Protein AF-A0A2V9AJ48-F1 (afdb_monomer_lite)

Radius of gyration: 32.23 Å; chains: 1; bounding box: 67×78×86 Å

Structure (mmCIF, N/CA/C/O backbone):
data_AF-A0A2V9AJ48-F1
#
_entry.id   AF-A0A2V9AJ48-F1
#
loop_
_atom_site.group_PDB
_atom_site.id
_atom_site.type_symbol
_atom_site.label_atom_id
_atom_site.label_alt_id
_atom_site.label_comp_id
_atom_site.label_asym_id
_atom_site.label_entity_id
_atom_site.label_seq_id
_atom_site.pdbx_PDB_ins_code
_atom_site.Cartn_x
_atom_site.Cartn_y
_atom_site.Cartn_z
_atom_site.occupancy
_atom_site.B_iso_or_equiv
_atom_site.au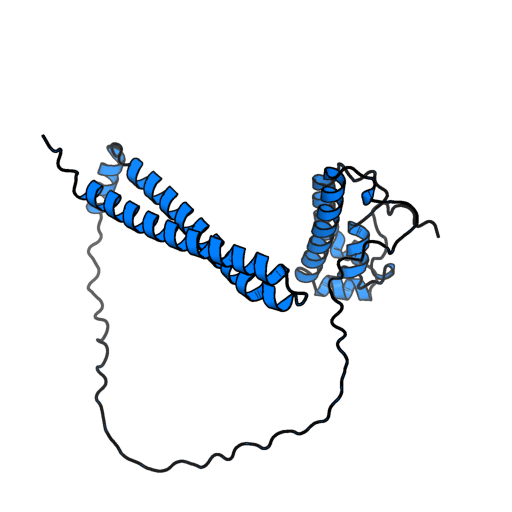th_seq_id
_atom_site.auth_comp_id
_atom_site.auth_asym_id
_atom_site.auth_atom_id
_atom_site.pdbx_PDB_model_num
ATOM 1 N N . MET A 1 1 ? -13.940 12.671 57.964 1.00 36.81 1 MET A N 1
ATOM 2 C CA . MET A 1 1 ? -14.760 11.445 57.889 1.00 36.81 1 MET A CA 1
ATOM 3 C C . MET A 1 1 ? -14.397 10.767 56.584 1.00 36.81 1 MET A C 1
ATOM 5 O O . MET A 1 1 ? -14.528 11.410 55.552 1.00 36.81 1 MET A O 1
ATOM 9 N N . ALA A 1 2 ? -13.798 9.576 56.636 1.00 46.34 2 ALA A N 1
ATOM 10 C CA . ALA A 1 2 ? -13.411 8.847 55.433 1.00 46.34 2 ALA A CA 1
ATOM 11 C C . ALA A 1 2 ? -14.693 8.434 54.706 1.00 46.34 2 ALA A C 1
ATOM 13 O O . ALA A 1 2 ? -15.508 7.701 55.258 1.00 46.34 2 ALA A O 1
ATOM 14 N N . GLN A 1 3 ? -14.909 8.994 53.523 1.00 57.41 3 GLN A N 1
ATOM 15 C CA . GLN A 1 3 ? -16.032 8.640 52.674 1.00 57.41 3 GLN A CA 1
ATOM 16 C C . GLN A 1 3 ? -15.727 7.245 52.129 1.00 57.41 3 GLN A C 1
ATOM 18 O O . GLN A 1 3 ? -14.803 7.093 51.331 1.00 57.41 3 GLN A O 1
ATOM 23 N N . GLU A 1 4 ? -16.397 6.219 52.658 1.00 61.78 4 GLU A N 1
ATOM 24 C CA . GLU A 1 4 ? -16.231 4.856 52.160 1.00 61.78 4 GLU A CA 1
ATOM 25 C C . GLU A 1 4 ? -16.626 4.842 50.682 1.00 61.78 4 GLU A C 1
ATOM 27 O O . GLU A 1 4 ? -17.777 5.104 50.330 1.00 61.78 4 GLU A O 1
ATOM 32 N N . LEU A 1 5 ? -15.630 4.635 49.819 1.00 64.56 5 LEU A N 1
ATOM 33 C CA . LEU A 1 5 ? -15.816 4.535 48.376 1.00 64.56 5 LEU A CA 1
ATOM 34 C C . LEU A 1 5 ? -16.790 3.392 48.097 1.00 64.56 5 LEU A C 1
ATOM 36 O O . LEU A 1 5 ? -16.670 2.310 48.677 1.00 64.56 5 LEU A O 1
ATOM 40 N N . ASN A 1 6 ? -17.741 3.631 47.199 1.00 84.31 6 ASN A N 1
ATOM 41 C CA . ASN A 1 6 ? -18.713 2.627 46.782 1.00 84.31 6 ASN A CA 1
ATOM 42 C C . ASN A 1 6 ? -17.954 1.359 46.318 1.00 84.31 6 ASN A C 1
ATOM 44 O O . ASN A 1 6 ? -16.941 1.496 45.624 1.00 84.31 6 ASN A O 1
ATOM 48 N N . PRO A 1 7 ? -18.389 0.125 46.649 1.00 85.19 7 PRO A N 1
ATOM 49 C CA . PRO A 1 7 ? -17.715 -1.104 46.206 1.00 85.19 7 PRO A CA 1
ATOM 50 C C . PRO A 1 7 ? -17.423 -1.136 44.696 1.00 85.19 7 PRO A C 1
ATOM 52 O O . PRO A 1 7 ? -16.403 -1.678 44.270 1.00 85.19 7 PRO A O 1
ATOM 55 N N . VAL A 1 8 ? -18.276 -0.500 43.884 1.00 83.88 8 VAL A N 1
ATOM 56 C CA . VAL A 1 8 ? -18.067 -0.332 42.437 1.00 83.88 8 VAL A CA 1
ATOM 57 C C . VAL A 1 8 ? -16.873 0.580 42.131 1.00 83.88 8 VAL A C 1
ATOM 59 O O . VAL A 1 8 ? -16.026 0.231 41.313 1.00 83.88 8 VAL A O 1
ATOM 62 N N . GLU A 1 9 ? -16.757 1.721 42.809 1.00 85.25 9 GLU A N 1
ATOM 63 C CA . GLU A 1 9 ? -15.633 2.656 42.654 1.00 85.25 9 GLU A CA 1
ATOM 64 C C . GLU A 1 9 ? -14.316 2.017 43.100 1.00 85.25 9 GLU A C 1
ATOM 66 O O . GLU A 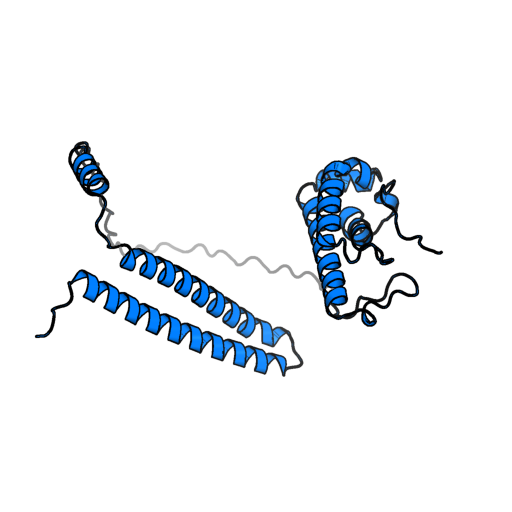1 9 ? -13.286 2.181 42.443 1.00 85.25 9 GLU A O 1
ATOM 71 N N . GLN A 1 10 ? -14.346 1.226 44.175 1.00 89.25 10 GLN A N 1
ATOM 72 C CA . GLN A 1 10 ? -13.173 0.501 44.653 1.00 89.25 10 GLN A CA 1
ATOM 73 C C . GLN A 1 10 ? -12.716 -0.575 43.652 1.00 89.25 10 GLN A C 1
ATOM 75 O O . GLN A 1 10 ? -11.512 -0.737 43.426 1.00 89.25 10 GLN A O 1
ATOM 80 N N . ALA A 1 11 ? -13.658 -1.265 43.000 1.00 87.75 11 ALA A N 1
ATOM 81 C CA . ALA A 1 11 ? -13.362 -2.213 41.927 1.00 87.75 11 ALA A CA 1
ATOM 82 C C . ALA A 1 11 ? -12.779 -1.517 40.684 1.00 87.75 11 ALA A C 1
ATOM 84 O O . ALA A 1 11 ? -11.782 -1.989 40.135 1.00 87.75 11 ALA A O 1
ATOM 85 N N . ILE A 1 12 ? -13.338 -0.369 40.282 1.00 89.50 12 ILE A N 1
ATOM 86 C CA . ILE A 1 12 ? -12.826 0.450 39.170 1.00 89.50 12 ILE A CA 1
ATOM 87 C C . ILE A 1 12 ? -11.402 0.935 39.468 1.00 89.50 12 ILE A C 1
ATOM 89 O O . ILE A 1 12 ? -10.514 0.785 38.631 1.00 89.50 12 ILE A O 1
ATOM 93 N N . ALA A 1 13 ? -11.151 1.458 40.670 1.00 89.75 13 ALA A N 1
ATOM 94 C CA . ALA A 1 13 ? -9.831 1.936 41.076 1.00 89.75 13 ALA A CA 1
ATOM 95 C C . ALA A 1 13 ? -8.780 0.815 41.088 1.00 89.75 13 ALA A C 1
ATOM 97 O O . ALA A 1 13 ? -7.635 1.031 40.680 1.00 89.75 13 ALA A O 1
ATOM 98 N N . ARG A 1 14 ? -9.161 -0.394 41.523 1.00 91.69 14 ARG A N 1
ATOM 99 C CA . ARG A 1 14 ? -8.286 -1.571 41.467 1.00 91.69 14 ARG A CA 1
ATOM 100 C C . ARG A 1 14 ? -7.992 -1.978 40.023 1.00 91.69 14 ARG A C 1
ATOM 102 O O . ARG A 1 14 ? -6.827 -2.120 39.669 1.00 91.69 14 ARG A O 1
ATOM 109 N N . ALA A 1 15 ? -9.025 -2.080 39.187 1.00 90.69 15 ALA A N 1
ATOM 110 C CA . ALA A 1 15 ? -8.873 -2.416 37.775 1.00 90.69 15 ALA A CA 1
ATOM 111 C C . ALA A 1 15 ? -7.983 -1.402 37.035 1.00 90.69 15 ALA A C 1
ATOM 113 O O . ALA A 1 15 ? -7.124 -1.797 36.249 1.00 90.69 15 ALA A O 1
ATOM 114 N N . LEU A 1 16 ? -8.137 -0.102 37.305 1.00 92.75 16 LEU A N 1
ATOM 115 C CA . LEU A 1 16 ? -7.283 0.943 36.734 1.00 92.75 16 LEU A CA 1
ATOM 116 C C . LEU A 1 16 ? -5.821 0.767 37.148 1.00 92.75 16 LEU A C 1
ATOM 118 O O . LEU A 1 16 ? -4.941 0.820 36.295 1.00 92.75 16 LEU A O 1
ATOM 122 N N . ARG A 1 17 ? -5.555 0.518 38.434 1.00 94.12 17 ARG A N 1
ATOM 123 C CA . ARG A 1 17 ? -4.191 0.322 38.943 1.00 94.12 17 ARG A CA 1
ATOM 124 C C . ARG A 1 17 ? -3.499 -0.870 38.287 1.00 94.12 17 ARG A C 1
ATOM 126 O O . ARG A 1 17 ? -2.373 -0.723 37.822 1.00 94.12 17 ARG A O 1
ATOM 133 N N . ASP A 1 18 ? -4.190 -2.003 38.203 1.00 93.44 18 ASP A N 1
ATOM 134 C CA . ASP A 1 18 ? -3.644 -3.227 37.613 1.00 93.44 18 ASP A CA 1
ATOM 135 C C . ASP A 1 18 ? -3.342 -3.028 36.111 1.00 93.44 18 ASP A C 1
ATOM 137 O O . ASP A 1 18 ? -2.298 -3.455 35.612 1.00 93.44 18 ASP A O 1
ATOM 141 N N . ASN A 1 19 ? -4.212 -2.310 35.385 1.00 93.31 19 ASN A N 1
ATOM 142 C CA . ASN A 1 19 ? -3.976 -1.970 33.977 1.00 93.31 19 ASN A CA 1
ATOM 143 C C . ASN A 1 19 ? -2.820 -0.979 33.794 1.00 93.31 19 ASN A C 1
ATOM 145 O O . ASN A 1 19 ? -2.015 -1.161 32.886 1.00 93.31 19 ASN A O 1
ATOM 149 N N . LEU A 1 20 ? -2.699 0.038 34.650 1.00 93.69 20 LEU A N 1
ATOM 150 C CA . LEU A 1 20 ? -1.587 0.992 34.595 1.00 93.69 20 LEU A CA 1
ATOM 151 C C . LEU A 1 20 ? -0.241 0.318 34.884 1.00 93.69 20 LEU A C 1
ATOM 153 O O . LEU A 1 20 ? 0.746 0.611 34.211 1.00 93.69 20 LEU A O 1
ATOM 157 N N . GLU A 1 21 ? -0.194 -0.613 35.839 1.00 94.88 21 GLU A N 1
ATOM 158 C CA . GLU A 1 21 ? 1.014 -1.396 36.106 1.00 94.88 21 GLU A CA 1
ATOM 159 C C . GLU A 1 21 ? 1.391 -2.267 34.899 1.00 94.88 21 GLU A C 1
ATOM 161 O O . GLU A 1 21 ? 2.561 -2.326 34.513 1.00 94.88 21 GLU A O 1
ATOM 166 N N . ARG A 1 22 ? 0.398 -2.888 34.251 1.00 93.25 22 ARG A N 1
ATOM 167 C CA . ARG A 1 22 ? 0.608 -3.660 33.022 1.00 93.25 22 ARG A CA 1
ATOM 168 C C . ARG A 1 22 ? 1.119 -2.788 31.873 1.00 93.25 22 ARG A C 1
ATOM 170 O O . ARG A 1 22 ? 2.089 -3.176 31.231 1.00 93.25 22 ARG A O 1
ATOM 177 N N . ILE A 1 23 ? 0.517 -1.616 31.656 1.00 95.19 23 ILE A N 1
ATOM 178 C CA . ILE A 1 23 ? 0.941 -0.649 30.630 1.00 95.19 23 ILE A CA 1
ATOM 179 C C . ILE A 1 23 ? 2.388 -0.218 30.869 1.00 95.19 23 ILE A C 1
ATOM 181 O O . ILE A 1 23 ? 3.182 -0.185 29.928 1.00 95.19 23 ILE A O 1
ATOM 185 N N . LYS A 1 24 ? 2.757 0.057 32.127 1.00 96.19 24 LYS A N 1
ATOM 186 C CA . LYS A 1 24 ? 4.131 0.413 32.490 1.00 96.19 24 LYS A CA 1
ATOM 187 C C . LYS A 1 24 ? 5.116 -0.688 32.091 1.00 96.19 24 LYS A C 1
ATOM 189 O O . LYS A 1 24 ? 6.078 -0.396 31.392 1.00 96.19 24 LYS A O 1
ATOM 194 N N . ARG A 1 25 ? 4.844 -1.948 32.449 1.00 95.62 25 ARG A N 1
ATOM 195 C CA . ARG A 1 25 ? 5.713 -3.082 32.075 1.00 95.62 25 ARG A CA 1
ATOM 196 C C . ARG A 1 25 ? 5.851 -3.223 30.558 1.00 95.62 25 ARG A C 1
ATOM 198 O O . ARG A 1 25 ? 6.966 -3.338 30.067 1.00 95.62 25 ARG A O 1
ATOM 205 N N . THR A 1 26 ? 4.749 -3.136 29.808 1.00 94.69 26 THR A N 1
ATOM 206 C CA . THR A 1 26 ? 4.799 -3.207 28.335 1.00 94.69 26 THR A CA 1
ATOM 207 C C . THR A 1 26 ? 5.531 -2.021 27.704 1.00 94.69 26 THR A C 1
ATOM 209 O O . THR A 1 26 ? 6.175 -2.173 26.670 1.00 94.69 26 THR A O 1
ATOM 212 N N . SER A 1 27 ? 5.462 -0.840 28.327 1.00 96.75 27 SER A N 1
ATOM 213 C CA . SER A 1 27 ? 6.242 0.328 27.914 1.00 96.75 27 SER A CA 1
ATOM 214 C C . SER A 1 27 ? 7.728 0.088 28.151 1.00 96.75 27 SER A C 1
ATOM 216 O O . SER A 1 27 ? 8.527 0.332 27.252 1.00 96.75 27 SER A O 1
ATOM 218 N N . ASP A 1 28 ? 8.110 -0.420 29.323 1.00 97.19 28 ASP A N 1
ATOM 219 C CA . ASP A 1 28 ? 9.504 -0.742 29.628 1.00 97.19 28 ASP A CA 1
ATOM 220 C C . ASP A 1 28 ? 10.041 -1.796 28.640 1.00 97.19 28 ASP A C 1
ATOM 222 O O . ASP A 1 28 ? 11.120 -1.612 28.079 1.00 97.19 28 ASP A O 1
ATOM 226 N N . GLU A 1 29 ? 9.270 -2.845 28.336 1.00 95.56 29 GLU A N 1
ATOM 227 C CA . GLU A 1 29 ? 9.606 -3.846 27.309 1.00 95.56 29 GLU A CA 1
ATOM 228 C C . GLU A 1 29 ? 9.802 -3.226 25.918 1.00 95.56 29 GLU A C 1
ATOM 230 O O . GLU A 1 29 ? 10.767 -3.559 25.229 1.00 95.56 29 GLU A O 1
ATOM 235 N N . LEU A 1 30 ? 8.928 -2.297 25.516 1.00 96.12 30 LEU A N 1
ATOM 236 C CA . LEU A 1 30 ? 9.062 -1.573 24.253 1.00 96.12 30 LEU A CA 1
ATOM 237 C C . LEU A 1 30 ? 10.357 -0.751 24.212 1.00 96.12 30 LEU A C 1
ATOM 239 O O . LEU A 1 30 ? 11.073 -0.807 23.216 1.00 96.12 30 LEU A O 1
ATOM 243 N N . HIS A 1 31 ? 10.688 -0.028 25.286 1.00 96.88 31 HIS A N 1
ATOM 244 C CA . HIS A 1 31 ? 11.931 0.747 25.361 1.00 96.88 31 HIS A CA 1
ATOM 245 C C . HIS A 1 31 ? 13.164 -0.157 25.233 1.00 96.88 31 HIS A C 1
ATOM 247 O O . HIS A 1 31 ? 14.085 0.169 24.486 1.00 96.88 31 HIS A O 1
ATOM 253 N N . HIS A 1 32 ? 13.170 -1.313 25.906 1.00 96.75 32 HIS A N 1
ATOM 254 C CA . HIS A 1 32 ? 14.256 -2.288 25.775 1.00 96.75 32 HIS A CA 1
ATOM 255 C C . HIS A 1 32 ? 14.351 -2.834 24.346 1.00 96.75 32 HIS A C 1
ATOM 257 O O . HIS A 1 32 ? 15.435 -2.844 23.775 1.00 96.75 32 HIS A O 1
ATOM 263 N N . ALA A 1 33 ? 13.226 -3.205 23.728 1.00 94.88 33 ALA A N 1
ATOM 264 C CA . ALA A 1 33 ? 13.216 -3.705 22.356 1.00 94.88 33 ALA A CA 1
ATOM 265 C C . ALA A 1 33 ? 13.711 -2.654 21.347 1.00 94.88 33 ALA A C 1
ATOM 267 O O . ALA A 1 33 ? 14.461 -2.988 20.436 1.00 94.88 33 ALA A O 1
ATOM 268 N N . VAL A 1 34 ? 13.353 -1.380 21.521 1.00 95.81 34 VAL A N 1
ATOM 269 C CA . VAL A 1 34 ? 13.862 -0.283 20.682 1.00 95.81 34 VAL A CA 1
ATOM 270 C C . VAL A 1 34 ? 15.370 -0.100 20.867 1.00 95.81 34 VAL A C 1
ATOM 272 O O . VAL A 1 34 ? 16.086 0.039 19.877 1.00 95.81 34 VAL A O 1
ATOM 275 N N . ASN A 1 35 ? 15.878 -0.164 22.099 1.00 95.94 35 ASN A N 1
ATOM 276 C CA . ASN A 1 35 ? 17.321 -0.109 22.357 1.00 95.94 35 ASN A CA 1
ATOM 277 C C . ASN A 1 35 ? 18.068 -1.299 21.728 1.00 95.94 35 ASN A C 1
ATOM 279 O O . ASN A 1 35 ? 19.162 -1.119 21.186 1.00 95.94 35 ASN A O 1
ATOM 283 N N . ASP A 1 36 ? 17.466 -2.491 21.741 1.00 94.94 36 ASP A N 1
ATOM 284 C CA . ASP A 1 36 ? 17.998 -3.672 21.055 1.00 94.94 36 ASP A CA 1
ATOM 285 C C . ASP A 1 36 ? 18.029 -3.461 19.532 1.00 94.94 36 ASP A C 1
ATOM 287 O O . ASP A 1 36 ? 19.010 -3.829 18.890 1.00 94.94 36 ASP A O 1
ATOM 291 N N . VAL A 1 37 ? 16.998 -2.834 18.943 1.00 93.75 37 VAL A N 1
ATOM 292 C CA . VAL A 1 37 ? 16.980 -2.476 17.511 1.00 93.75 37 VAL A CA 1
ATOM 293 C C . VAL A 1 37 ? 18.108 -1.504 17.187 1.00 93.75 37 VAL A C 1
ATOM 295 O O . VAL A 1 37 ? 18.869 -1.754 16.259 1.00 93.75 37 VAL A O 1
ATOM 298 N N . VAL A 1 38 ? 18.251 -0.421 17.956 1.00 93.81 38 VAL A N 1
ATOM 299 C CA . VAL A 1 38 ? 19.319 0.573 17.749 1.00 93.81 38 VAL A CA 1
ATOM 300 C C . VAL A 1 38 ? 20.695 -0.089 17.837 1.00 93.81 38 VAL A C 1
ATOM 302 O O . VAL A 1 38 ? 21.561 0.170 17.003 1.00 93.81 38 VAL A O 1
ATOM 305 N N . SER A 1 39 ? 20.875 -0.999 18.795 1.00 93.25 39 SER A N 1
ATOM 306 C CA . SER A 1 39 ? 22.111 -1.768 18.949 1.00 93.25 39 SER A CA 1
ATOM 307 C C . SER A 1 39 ? 22.343 -2.734 17.782 1.00 93.25 39 SER A C 1
ATOM 309 O O . SER A 1 39 ? 23.467 -2.869 17.304 1.00 93.25 39 SER A O 1
ATOM 311 N N . ALA A 1 40 ? 21.290 -3.379 17.275 1.00 90.56 40 ALA A N 1
ATOM 312 C CA . ALA A 1 40 ? 21.368 -4.269 16.119 1.00 90.56 40 ALA A CA 1
ATOM 313 C C . ALA A 1 40 ? 21.672 -3.514 14.815 1.00 90.56 40 ALA A C 1
ATOM 315 O O . ALA A 1 40 ? 22.403 -4.035 13.975 1.00 90.56 40 ALA A O 1
ATOM 316 N N . CYS A 1 41 ? 21.189 -2.277 14.670 1.00 86.94 41 CYS A N 1
ATOM 317 C CA . CYS A 1 41 ? 21.507 -1.396 13.544 1.00 86.94 41 CYS A CA 1
ATOM 318 C C . CYS A 1 41 ? 22.983 -0.966 13.504 1.00 86.94 41 CYS A C 1
ATOM 320 O O . CYS A 1 41 ? 23.455 -0.536 12.456 1.00 86.94 41 CYS A O 1
ATOM 322 N N . ALA A 1 42 ? 23.732 -1.101 14.605 1.00 87.25 42 ALA A N 1
ATOM 323 C CA . ALA A 1 42 ? 25.184 -0.907 14.602 1.00 87.25 42 ALA A CA 1
ATOM 324 C C . ALA A 1 42 ? 25.949 -2.094 13.974 1.00 87.25 42 ALA A C 1
ATOM 326 O O . ALA A 1 42 ? 27.162 -2.023 13.783 1.00 87.25 42 ALA A O 1
ATOM 327 N N . SER A 1 43 ? 25.264 -3.202 13.664 1.00 86.69 43 SER A N 1
ATOM 328 C CA . SER A 1 43 ? 25.838 -4.362 12.984 1.00 86.69 43 SER A CA 1
ATOM 329 C C . SER A 1 43 ? 25.678 -4.247 11.467 1.00 86.69 43 SER A C 1
ATOM 331 O O . SER A 1 43 ? 24.593 -3.954 10.977 1.00 86.69 43 SER A O 1
ATOM 333 N N . ASN A 1 44 ? 26.712 -4.615 10.702 1.00 79.81 44 ASN A N 1
ATOM 334 C CA . ASN A 1 44 ? 26.652 -4.691 9.230 1.00 79.81 44 ASN A CA 1
ATOM 335 C C . ASN A 1 44 ? 25.749 -5.827 8.696 1.00 79.81 44 ASN A C 1
ATOM 337 O O . ASN A 1 44 ? 25.700 -6.058 7.491 1.00 79.81 44 ASN A O 1
ATOM 341 N N . LYS A 1 45 ? 25.075 -6.586 9.572 1.00 84.00 45 LYS A N 1
ATOM 342 C CA . LYS A 1 45 ? 24.193 -7.700 9.201 1.00 84.00 45 LYS A CA 1
ATOM 343 C C . LYS A 1 45 ? 22.733 -7.327 9.483 1.00 84.00 45 LYS A C 1
ATOM 345 O O . LYS A 1 45 ? 22.314 -7.404 10.641 1.00 84.00 45 LYS A O 1
ATOM 350 N N . PRO A 1 46 ? 21.928 -6.996 8.457 1.00 76.44 46 PRO A N 1
ATOM 351 C CA . PRO A 1 46 ? 20.548 -6.536 8.647 1.00 76.44 46 PRO A CA 1
ATOM 352 C C . PRO A 1 46 ? 19.630 -7.618 9.234 1.00 76.44 46 PRO A C 1
ATOM 354 O O . PRO A 1 46 ? 18.650 -7.312 9.912 1.00 76.44 46 PRO A O 1
ATOM 357 N N . THR A 1 47 ? 19.974 -8.897 9.061 1.00 85.19 47 THR A N 1
ATOM 358 C CA . THR A 1 47 ? 19.228 -10.036 9.620 1.00 85.19 47 THR A CA 1
ATOM 359 C C . THR A 1 47 ? 19.157 -10.018 11.149 1.00 85.19 47 THR A C 1
ATOM 361 O O . THR A 1 47 ? 18.207 -10.544 11.724 1.00 85.19 47 THR A O 1
ATOM 364 N N . ASN A 1 48 ? 20.123 -9.382 11.819 1.00 85.56 48 ASN A N 1
ATOM 365 C CA . ASN A 1 48 ? 20.168 -9.298 13.280 1.00 85.56 48 ASN A CA 1
ATOM 366 C C . ASN A 1 48 ? 19.163 -8.286 13.854 1.00 85.56 48 ASN A C 1
ATOM 368 O O . ASN A 1 48 ? 18.813 -8.380 15.029 1.00 85.56 48 ASN A O 1
ATOM 372 N N . ALA A 1 49 ? 18.677 -7.343 13.040 1.00 89.69 49 ALA A N 1
ATOM 373 C CA . ALA A 1 49 ? 17.712 -6.330 13.462 1.00 89.69 49 ALA A CA 1
ATOM 374 C C . ALA A 1 49 ? 16.254 -6.816 13.391 1.00 89.69 49 ALA A C 1
ATOM 376 O O . ALA A 1 49 ? 15.386 -6.237 14.041 1.00 89.69 49 ALA A O 1
ATOM 377 N N . LEU A 1 50 ? 15.971 -7.902 12.658 1.00 91.69 50 LEU A N 1
ATOM 378 C CA . LEU A 1 50 ? 14.604 -8.408 12.485 1.00 91.69 50 LEU A CA 1
ATOM 379 C C . LEU A 1 50 ? 13.954 -8.874 13.804 1.00 91.69 50 LEU A C 1
ATOM 381 O O . LEU A 1 50 ? 12.837 -8.435 14.086 1.00 91.69 50 LEU A O 1
ATOM 385 N N . PRO A 1 51 ? 14.602 -9.699 14.656 1.00 93.19 51 PRO A N 1
ATOM 386 C CA . PRO A 1 51 ? 13.994 -10.122 15.918 1.00 93.19 51 PRO A CA 1
ATOM 387 C C . PRO A 1 51 ? 13.650 -8.977 16.890 1.00 93.19 51 PRO A C 1
ATOM 389 O O . PRO A 1 51 ? 12.520 -8.966 17.391 1.00 93.19 51 PRO A O 1
ATOM 392 N N . PRO A 1 52 ? 14.547 -8.005 17.179 1.00 93.38 52 PRO A N 1
ATOM 393 C CA . PRO A 1 52 ? 14.199 -6.900 18.069 1.00 93.38 52 PRO A CA 1
ATOM 394 C C . PRO A 1 52 ? 13.160 -5.958 17.445 1.00 93.38 52 PRO A C 1
ATOM 396 O O . PRO A 1 52 ? 12.329 -5.420 18.176 1.00 93.38 52 PRO A O 1
ATOM 399 N N . LEU A 1 53 ? 13.117 -5.828 16.113 1.00 94.25 53 LEU A N 1
ATOM 400 C CA . LEU A 1 53 ? 12.101 -5.033 15.416 1.00 94.25 53 LEU A CA 1
ATOM 401 C C . LEU A 1 53 ? 10.708 -5.651 15.562 1.00 94.25 53 LEU A C 1
ATOM 403 O O . LEU A 1 53 ? 9.765 -4.953 15.934 1.00 94.25 53 LEU A O 1
ATOM 407 N N . LEU A 1 54 ? 10.578 -6.964 15.349 1.00 95.88 54 LEU A N 1
ATOM 408 C CA . LEU A 1 54 ? 9.314 -7.671 15.566 1.00 95.88 54 LEU A CA 1
ATOM 409 C C . LEU A 1 54 ? 8.870 -7.581 17.030 1.00 95.88 54 LEU A C 1
ATOM 411 O O . LEU A 1 54 ? 7.699 -7.317 17.301 1.00 95.88 54 LEU A O 1
ATOM 415 N N . ARG A 1 55 ? 9.804 -7.726 17.980 1.00 94.81 55 ARG A N 1
ATOM 416 C CA . ARG A 1 55 ? 9.510 -7.550 19.409 1.00 94.81 55 ARG A CA 1
ATOM 417 C C . ARG A 1 55 ? 8.978 -6.144 19.687 1.00 94.81 55 ARG A C 1
ATOM 419 O O . ARG A 1 55 ? 7.890 -6.023 20.245 1.00 94.81 55 ARG A O 1
ATOM 426 N N . ALA A 1 56 ? 9.675 -5.103 19.231 1.00 95.62 56 ALA A N 1
ATOM 427 C CA . ALA A 1 56 ? 9.248 -3.716 19.398 1.00 95.62 56 ALA A CA 1
ATOM 428 C C . ALA A 1 56 ? 7.858 -3.471 18.790 1.00 95.62 56 ALA A C 1
ATOM 430 O O . ALA A 1 56 ? 6.993 -2.886 19.439 1.00 95.62 56 ALA A O 1
ATOM 431 N N . GLN A 1 57 ? 7.595 -3.989 17.587 1.00 96.44 57 GLN A N 1
ATOM 432 C CA . GLN A 1 57 ? 6.289 -3.873 16.940 1.00 96.44 57 GLN A CA 1
ATOM 433 C C . GLN A 1 57 ? 5.176 -4.542 17.757 1.00 96.44 57 GLN A C 1
ATOM 435 O O . GLN A 1 57 ? 4.113 -3.952 17.949 1.00 96.44 57 GLN A O 1
ATOM 440 N N . THR A 1 58 ? 5.406 -5.757 18.261 1.00 95.81 58 THR A N 1
ATOM 441 C CA . THR A 1 58 ? 4.407 -6.466 19.074 1.00 95.81 58 THR A CA 1
ATOM 442 C C . THR A 1 58 ? 4.132 -5.762 20.404 1.00 95.81 58 THR A C 1
ATOM 444 O O . THR A 1 58 ? 2.966 -5.605 20.768 1.00 95.81 58 THR A O 1
ATOM 447 N N . SER A 1 59 ? 5.167 -5.262 21.091 1.00 95.12 59 SER A N 1
ATOM 448 C CA . SER A 1 59 ? 5.021 -4.490 22.331 1.00 95.12 59 SER A CA 1
ATOM 449 C C . SER A 1 59 ? 4.288 -3.167 22.090 1.00 95.12 59 SER A C 1
ATOM 451 O O . SER A 1 59 ? 3.406 -2.809 22.869 1.00 95.12 59 SER A O 1
ATOM 453 N N . ALA A 1 60 ? 4.580 -2.474 20.985 1.00 95.88 60 ALA A N 1
ATOM 454 C CA . ALA A 1 60 ? 3.882 -1.250 20.600 1.00 95.88 60 ALA A CA 1
ATOM 455 C C . ALA A 1 60 ? 2.395 -1.509 20.310 1.00 95.88 60 ALA A C 1
ATOM 457 O O . ALA A 1 60 ? 1.535 -0.828 20.866 1.00 95.88 60 ALA A O 1
ATOM 458 N N . ALA A 1 61 ? 2.079 -2.531 19.507 1.00 96.00 61 ALA A N 1
ATOM 459 C CA . ALA A 1 61 ? 0.698 -2.893 19.188 1.00 96.00 61 ALA A CA 1
ATOM 460 C C . ALA A 1 61 ? -0.100 -3.302 20.438 1.00 96.00 61 ALA A C 1
ATOM 462 O O . ALA A 1 61 ? -1.251 -2.891 20.607 1.00 96.00 61 ALA A O 1
ATOM 463 N N . ALA A 1 62 ? 0.516 -4.070 21.344 1.00 95.06 62 ALA A N 1
ATOM 464 C CA . ALA A 1 62 ? -0.095 -4.441 22.616 1.00 95.06 62 ALA A CA 1
ATOM 465 C C . ALA A 1 62 ? -0.379 -3.208 23.488 1.00 95.06 62 ALA A C 1
ATOM 467 O O . ALA A 1 62 ? -1.474 -3.086 24.041 1.00 95.06 62 ALA A O 1
ATOM 468 N N . LEU A 1 63 ? 0.567 -2.269 23.566 1.00 96.00 63 LEU A N 1
ATOM 469 C CA . LEU A 1 63 ? 0.407 -1.032 24.324 1.00 96.00 63 LEU A CA 1
ATOM 470 C C . LEU A 1 63 ? -0.743 -0.184 23.760 1.00 96.00 63 LEU A C 1
ATOM 472 O O . LEU A 1 63 ? -1.629 0.207 24.521 1.00 96.00 63 LEU A O 1
ATOM 476 N N . THR A 1 64 ? -0.812 0.011 22.440 1.00 96.75 64 THR A N 1
ATOM 477 C CA . THR A 1 64 ? -1.927 0.721 21.787 1.00 96.75 64 THR A CA 1
ATOM 478 C C . THR A 1 64 ? -3.275 0.077 22.106 1.00 96.75 64 THR A C 1
ATOM 480 O O . THR A 1 64 ? -4.185 0.764 22.569 1.00 96.75 64 THR A O 1
ATOM 483 N N . ALA A 1 65 ? -3.394 -1.245 21.952 1.00 95.06 65 ALA A N 1
ATOM 484 C CA . ALA A 1 65 ? -4.635 -1.957 22.249 1.00 95.06 65 ALA A CA 1
ATOM 485 C C . ALA A 1 65 ? -5.054 -1.800 23.723 1.00 95.06 65 ALA A C 1
ATOM 487 O O . ALA A 1 65 ? -6.229 -1.578 24.018 1.00 95.06 65 ALA A O 1
ATOM 488 N N . THR A 1 66 ? -4.102 -1.866 24.664 1.00 94.50 66 THR A N 1
ATOM 489 C CA . THR A 1 66 ? -4.409 -1.667 26.091 1.00 94.50 66 THR A CA 1
ATOM 490 C C . THR A 1 66 ? -4.862 -0.245 26.405 1.00 94.50 66 THR A C 1
ATOM 492 O O . THR A 1 66 ? -5.809 -0.077 27.173 1.00 94.50 66 THR A O 1
ATOM 495 N N . LEU A 1 67 ? -4.256 0.774 25.786 1.00 95.06 67 LEU A N 1
ATOM 496 C CA . LEU A 1 67 ? -4.669 2.167 25.962 1.00 95.06 67 LEU A CA 1
ATOM 497 C C . LEU A 1 67 ? -6.068 2.427 25.398 1.00 95.06 67 LEU A C 1
ATOM 499 O O . LEU A 1 67 ? -6.862 3.110 26.044 1.00 95.06 67 LEU A O 1
ATOM 503 N N . GLU A 1 68 ? -6.407 1.855 24.241 1.00 96.00 68 GLU A N 1
ATOM 504 C CA . GLU A 1 68 ? -7.752 1.976 23.668 1.00 96.00 68 GLU A CA 1
ATOM 505 C C . GLU A 1 68 ? -8.819 1.337 24.563 1.00 96.00 68 GLU A C 1
ATOM 507 O O . GLU A 1 68 ? -9.859 1.946 24.829 1.00 96.00 68 GLU A O 1
ATOM 512 N N . VAL A 1 69 ? -8.563 0.123 25.060 1.00 94.81 69 VAL A N 1
ATOM 513 C CA . VAL A 1 69 ? -9.486 -0.571 25.969 1.00 94.81 69 VAL A CA 1
ATOM 514 C C . VAL A 1 69 ? -9.629 0.198 27.280 1.00 94.81 69 VAL A C 1
ATOM 516 O O . VAL A 1 69 ? -10.752 0.384 27.751 1.00 94.81 69 VAL A O 1
ATOM 519 N N . LEU A 1 70 ? -8.525 0.697 27.845 1.00 94.12 70 LEU A N 1
ATOM 520 C CA . LEU A 1 70 ? -8.552 1.486 29.075 1.00 94.12 70 LEU A CA 1
ATOM 521 C C . LEU A 1 70 ? -9.313 2.802 28.882 1.00 94.12 70 LEU A C 1
ATOM 523 O O . LEU A 1 70 ? -10.120 3.165 29.731 1.00 94.12 70 LEU A O 1
ATOM 527 N N . SER A 1 71 ? -9.117 3.484 27.752 1.00 93.56 71 SER A N 1
ATOM 528 C CA . SER A 1 71 ? -9.841 4.711 27.407 1.00 93.56 71 SER A CA 1
ATOM 529 C C . SER A 1 71 ? -11.351 4.471 27.323 1.00 93.56 71 SER A C 1
ATOM 531 O O . SER A 1 71 ? -12.129 5.193 27.949 1.00 93.56 71 SER A O 1
ATOM 533 N N . ARG A 1 72 ? -11.778 3.404 26.632 1.00 93.31 72 ARG A N 1
ATOM 534 C CA . ARG A 1 72 ? -13.196 3.011 26.554 1.00 93.31 72 ARG A CA 1
ATOM 535 C C . ARG A 1 72 ? -13.758 2.634 27.923 1.00 93.31 72 ARG A C 1
ATOM 537 O O . ARG A 1 72 ? -14.870 3.037 28.252 1.00 93.31 72 ARG A O 1
ATOM 544 N N . PHE A 1 73 ? -12.994 1.896 28.727 1.00 92.50 73 PHE A N 1
ATOM 545 C CA . PHE A 1 73 ? -13.384 1.526 30.087 1.00 92.50 73 PHE A CA 1
ATOM 546 C C . PHE A 1 73 ? -13.576 2.758 30.978 1.00 92.50 73 PHE A C 1
ATOM 548 O O . PHE A 1 73 ? -14.603 2.878 31.642 1.00 92.50 73 PHE A O 1
ATOM 555 N N . VAL A 1 74 ? -12.637 3.709 30.944 1.00 90.62 74 VAL A N 1
ATOM 556 C CA . VAL A 1 74 ? -12.739 4.969 31.691 1.00 90.62 74 VAL A CA 1
ATOM 557 C C . VAL A 1 74 ? -13.958 5.765 31.227 1.00 90.62 74 VAL A C 1
ATOM 559 O O . VAL A 1 74 ? -14.758 6.179 32.065 1.00 90.62 74 VAL A O 1
ATOM 562 N N . ALA A 1 75 ? -14.170 5.903 29.915 1.00 89.12 75 ALA A N 1
ATOM 563 C CA . ALA A 1 75 ? -15.338 6.592 29.369 1.00 89.12 75 ALA A CA 1
ATOM 564 C C . ALA A 1 75 ? -16.662 5.966 29.845 1.00 89.12 75 ALA A C 1
ATOM 566 O O . ALA A 1 75 ? -17.560 6.693 30.261 1.00 89.12 75 ALA A O 1
ATOM 567 N N . LEU A 1 76 ? -16.765 4.633 29.858 1.00 88.31 76 LEU A N 1
ATOM 568 C CA . LEU A 1 76 ? -17.940 3.918 30.370 1.00 88.31 76 LEU A CA 1
ATOM 569 C C . LEU A 1 76 ? -18.111 4.079 31.887 1.00 88.31 76 LEU A C 1
ATOM 571 O O . LEU A 1 76 ? -19.232 4.225 32.364 1.00 88.31 76 LEU A O 1
ATOM 575 N N . SER A 1 77 ? -17.014 4.088 32.649 1.00 85.94 77 SER A N 1
ATOM 576 C CA . SER A 1 77 ? -17.060 4.250 34.107 1.00 85.94 77 SER A CA 1
ATOM 577 C C . SER A 1 77 ? -17.503 5.655 34.539 1.00 85.94 77 SER A C 1
ATOM 579 O O . SER A 1 77 ? -18.202 5.800 35.542 1.00 85.94 77 SER A O 1
ATOM 581 N N . LEU A 1 78 ? -17.163 6.680 33.749 1.00 81.88 78 LEU A N 1
ATOM 582 C CA . LEU A 1 78 ? -17.548 8.075 33.986 1.00 81.88 78 LEU A CA 1
ATOM 583 C C . LEU A 1 78 ? -18.971 8.395 33.502 1.00 81.88 78 LEU A C 1
ATOM 585 O O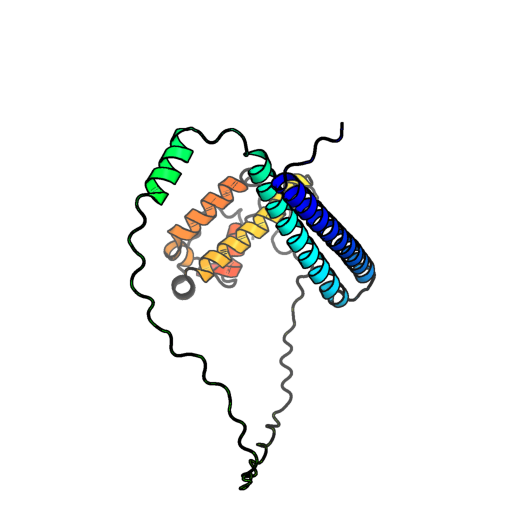 . LEU A 1 78 ? -19.576 9.349 33.979 1.00 81.88 78 LEU A O 1
ATOM 589 N N . GLN A 1 79 ? -19.536 7.592 32.594 1.00 73.75 79 GLN A N 1
ATOM 590 C CA . GLN A 1 79 ? -20.920 7.733 32.115 1.00 73.75 79 GLN A CA 1
ATOM 591 C C . GLN A 1 79 ? -21.975 7.234 33.118 1.00 73.75 79 GLN A C 1
ATOM 593 O O . GLN A 1 79 ? -23.155 7.153 32.790 1.00 73.75 79 GLN A O 1
ATOM 598 N N . THR A 1 80 ? -21.595 6.972 34.370 1.00 58.97 80 THR A N 1
ATOM 599 C CA . THR A 1 80 ? -22.498 6.626 35.482 1.00 58.97 80 THR A CA 1
ATOM 600 C C . THR A 1 80 ? -23.306 7.830 36.017 1.00 58.97 80 THR A C 1
ATOM 602 O O . THR A 1 80 ? -23.656 7.885 37.193 1.00 58.97 80 THR A O 1
ATOM 605 N N . GLY A 1 81 ? -23.644 8.793 35.149 1.00 60.12 81 GLY A N 1
ATOM 606 C CA . GLY A 1 81 ? -24.690 9.795 35.395 1.00 60.12 81 GLY A CA 1
ATOM 607 C C . GLY A 1 81 ? -26.089 9.160 35.341 1.00 60.12 81 GLY A C 1
ATOM 608 O O . GLY A 1 81 ? -26.214 8.027 34.872 1.00 60.12 81 GLY A O 1
ATOM 609 N N . PRO A 1 82 ? -27.145 9.834 35.844 1.00 48.62 82 PRO A N 1
ATOM 610 C CA . PRO A 1 82 ? -28.441 9.209 36.086 1.00 48.62 82 PRO A CA 1
ATOM 611 C C . PRO A 1 82 ? -28.954 8.597 34.788 1.00 48.62 82 PRO A C 1
ATOM 613 O O . PRO A 1 82 ? -29.249 9.318 33.833 1.00 48.62 82 PRO A O 1
ATOM 616 N N . ARG A 1 83 ? -29.048 7.262 34.756 1.00 54.06 83 ARG A N 1
ATOM 617 C CA . ARG A 1 83 ? -29.786 6.555 33.711 1.00 54.06 83 ARG A CA 1
ATOM 618 C C . ARG A 1 83 ? -31.115 7.274 33.551 1.00 54.06 83 ARG A C 1
ATOM 620 O O . ARG A 1 83 ? -31.821 7.484 34.539 1.00 54.06 83 ARG A O 1
ATOM 627 N N . SER A 1 84 ? -31.415 7.702 32.328 1.00 55.69 84 SER A N 1
ATOM 628 C CA . SER A 1 84 ? -32.713 8.288 32.007 1.00 55.69 84 SER A CA 1
ATOM 629 C C . SER A 1 84 ? -33.804 7.390 32.607 1.00 55.69 84 SER A C 1
ATOM 631 O O . SER A 1 84 ? -33.675 6.164 32.515 1.00 55.69 84 SER A O 1
ATOM 633 N N . PRO A 1 85 ? -34.871 7.940 33.215 1.00 57.84 85 PRO A N 1
ATOM 634 C CA . PRO A 1 85 ? -35.949 7.134 33.794 1.00 57.84 85 PRO A CA 1
ATOM 635 C C . PRO A 1 85 ? -36.527 6.132 32.783 1.00 57.84 85 PRO A C 1
ATOM 637 O O . PRO A 1 85 ? -37.022 5.077 33.170 1.00 57.84 85 PRO A O 1
ATOM 640 N N . LEU A 1 86 ? -36.385 6.421 31.486 1.00 56.38 86 LEU A N 1
ATOM 641 C CA . LEU A 1 86 ? -36.751 5.539 30.387 1.00 56.38 86 LEU A CA 1
ATOM 642 C C . LEU A 1 86 ? -35.888 4.268 30.313 1.00 56.38 86 LEU A C 1
ATOM 644 O O . LEU A 1 86 ? -36.409 3.199 30.041 1.00 56.38 86 LEU A O 1
ATOM 648 N N . GLU A 1 87 ? -34.586 4.346 30.579 1.00 59.72 87 GLU A N 1
ATOM 649 C CA . GLU A 1 87 ? -33.671 3.200 30.495 1.00 59.72 87 GLU A CA 1
ATOM 650 C C . GLU A 1 87 ? -33.863 2.237 31.679 1.00 59.72 87 GLU A C 1
ATOM 652 O O . GLU A 1 87 ? -33.834 1.016 31.510 1.00 59.72 87 GLU A O 1
ATOM 657 N N . ALA A 1 88 ? -34.160 2.779 32.867 1.00 60.09 88 ALA A N 1
ATOM 658 C CA . ALA A 1 88 ? -34.601 1.988 34.017 1.00 60.09 88 ALA A CA 1
ATOM 659 C C . ALA A 1 88 ? -35.940 1.288 33.730 1.00 60.09 88 ALA A C 1
ATOM 661 O O . ALA A 1 88 ? -36.094 0.109 34.033 1.00 60.09 88 ALA A O 1
ATOM 662 N N . GLN A 1 89 ? -36.874 1.985 33.074 1.00 60.97 89 GLN A N 1
ATOM 663 C CA . GLN A 1 89 ? -38.176 1.438 32.694 1.00 60.97 89 GLN A CA 1
ATOM 664 C C . GLN A 1 89 ? -38.071 0.394 31.569 1.00 60.97 89 GLN A C 1
ATOM 666 O O . GLN A 1 89 ? -38.796 -0.592 31.597 1.00 60.97 89 GLN A O 1
ATOM 671 N N . ILE A 1 90 ? -37.134 0.546 30.624 1.00 67.31 90 ILE A N 1
ATOM 672 C CA . ILE A 1 90 ? -36.822 -0.465 29.599 1.00 67.31 90 ILE A CA 1
ATOM 673 C C . ILE A 1 90 ? -36.177 -1.698 30.240 1.00 67.31 90 ILE A C 1
ATOM 675 O O . ILE A 1 90 ? -36.531 -2.816 29.886 1.00 67.31 90 ILE A O 1
ATOM 679 N N . THR A 1 91 ? -35.276 -1.520 31.209 1.00 67.06 91 THR A N 1
ATOM 680 C CA . THR A 1 91 ? -34.647 -2.644 31.926 1.00 67.06 91 THR A CA 1
ATOM 681 C C . THR A 1 91 ? -35.667 -3.400 32.789 1.00 67.06 91 THR A C 1
ATOM 683 O O . THR A 1 91 ? -35.637 -4.627 32.828 1.00 67.06 91 THR A O 1
ATOM 686 N N . ASP A 1 92 ? -36.618 -2.693 33.410 1.00 63.47 92 ASP A N 1
ATOM 687 C CA . ASP A 1 92 ? -37.745 -3.289 34.144 1.00 63.47 92 ASP A CA 1
ATOM 688 C C . ASP A 1 92 ? -38.737 -4.002 33.203 1.00 63.47 92 ASP A C 1
ATOM 690 O O . ASP A 1 92 ? -39.130 -5.140 33.460 1.00 63.47 92 ASP A O 1
ATOM 694 N N . LEU A 1 93 ? -39.075 -3.404 32.050 1.00 57.56 93 LEU A N 1
ATOM 695 C CA . LEU A 1 93 ? -39.922 -4.049 31.036 1.00 57.56 93 LEU A CA 1
ATOM 696 C C . LEU A 1 93 ? -39.263 -5.293 30.427 1.00 57.56 93 LEU A C 1
ATOM 698 O O . LEU A 1 93 ? -39.942 -6.294 30.205 1.00 57.56 93 LEU A O 1
ATOM 702 N N . VAL A 1 94 ? -37.954 -5.253 30.173 1.00 58.66 94 VAL A N 1
ATOM 703 C CA . VAL A 1 94 ? -37.187 -6.398 29.661 1.00 58.66 94 VAL A CA 1
ATOM 704 C C . VAL A 1 94 ? -37.026 -7.474 30.741 1.00 58.66 94 VAL A C 1
ATOM 706 O O . VAL A 1 94 ? -37.114 -8.658 30.427 1.00 58.66 94 VAL A O 1
ATOM 709 N N . GLY A 1 95 ? -36.894 -7.097 32.018 1.00 52.66 95 GLY A N 1
ATOM 710 C CA . GLY A 1 95 ? -36.906 -8.033 33.148 1.00 52.66 95 GLY A CA 1
ATOM 711 C C . GLY A 1 95 ? -38.268 -8.701 33.377 1.00 52.66 95 GLY A C 1
ATOM 712 O O . GLY A 1 95 ? -38.331 -9.855 33.799 1.00 52.66 95 GLY A O 1
ATOM 713 N N . ARG A 1 96 ? -39.365 -8.010 33.048 1.00 52.59 96 ARG A N 1
ATOM 714 C CA . ARG A 1 96 ? -40.742 -8.518 33.163 1.00 52.59 96 ARG A CA 1
ATOM 715 C C . ARG A 1 96 ? -41.196 -9.351 31.959 1.00 52.59 96 ARG A C 1
ATOM 717 O O . ARG A 1 96 ? -42.178 -10.081 32.066 1.00 52.59 96 ARG A O 1
ATOM 724 N N . ALA A 1 97 ? -40.470 -9.273 30.845 1.00 46.03 97 ALA A N 1
ATOM 725 C CA . ALA A 1 97 ? -40.686 -10.052 29.629 1.00 46.03 97 ALA A CA 1
ATOM 726 C C . ALA A 1 97 ? -39.582 -11.102 29.412 1.00 46.03 97 ALA A C 1
ATOM 728 O O . ALA A 1 97 ? -39.140 -11.324 28.286 1.00 46.03 97 ALA A O 1
ATOM 729 N N . ALA A 1 98 ? -39.134 -11.764 30.482 1.00 36.28 98 ALA A N 1
ATOM 730 C CA . ALA A 1 98 ? -38.372 -12.997 30.346 1.00 36.28 98 ALA A CA 1
ATOM 731 C C . ALA A 1 98 ? -39.336 -14.128 29.930 1.00 36.28 98 ALA A C 1
ATOM 733 O O . ALA A 1 98 ? -40.197 -14.500 30.732 1.00 36.28 98 ALA A O 1
ATOM 734 N N . PRO A 1 99 ? -39.243 -14.692 28.709 1.00 45.81 99 PRO A N 1
ATOM 735 C CA . PRO A 1 99 ? -39.861 -15.981 28.449 1.00 45.81 99 PRO A CA 1
ATOM 736 C C . PRO A 1 99 ? -39.229 -17.005 29.395 1.00 45.81 99 PRO A C 1
ATOM 738 O O . PRO A 1 99 ? -38.010 -17.035 29.580 1.00 45.81 99 PRO A O 1
ATOM 741 N N . GLU A 1 100 ? -40.087 -17.810 30.013 1.00 47.66 100 GLU A N 1
ATOM 742 C CA . GLU A 1 100 ? -39.716 -18.950 30.840 1.00 47.66 100 GLU A CA 1
ATOM 743 C C . GLU A 1 100 ? -38.605 -19.758 30.141 1.00 47.66 100 GLU A C 1
ATOM 745 O O . GLU A 1 100 ? -38.734 -20.071 28.949 1.00 47.66 100 GLU A O 1
ATOM 750 N N . PRO A 1 101 ? -37.484 -20.052 30.825 1.00 51.97 101 PRO A N 1
ATOM 751 C CA . PRO A 1 101 ? -36.395 -20.789 30.211 1.00 51.97 101 PRO A CA 1
ATOM 752 C C . PRO A 1 101 ? -36.928 -22.158 29.761 1.00 51.97 101 PRO A C 1
ATOM 754 O O . PRO A 1 101 ? -37.499 -22.880 30.581 1.00 51.97 101 PRO A O 1
ATOM 757 N N . PRO A 1 102 ? -36.754 -22.554 28.485 1.00 56.38 102 PRO A N 1
ATOM 758 C CA . PRO A 1 102 ? -37.112 -23.897 28.062 1.00 56.38 102 PRO A CA 1
ATOM 759 C C . PRO A 1 102 ? -36.348 -24.918 28.919 1.00 56.38 102 PRO A C 1
ATOM 761 O O . PRO A 1 102 ? -35.195 -24.663 29.291 1.00 56.38 102 PRO A O 1
ATOM 764 N N . PRO A 1 103 ? -36.960 -26.073 29.236 1.00 48.94 103 PRO A N 1
ATOM 765 C CA . PRO A 1 103 ? -36.357 -27.071 30.105 1.00 48.94 103 PRO A CA 1
ATOM 766 C C . PRO A 1 103 ? -34.967 -27.436 29.588 1.00 48.94 103 PRO A C 1
ATOM 768 O O . PRO A 1 103 ? -34.772 -27.718 28.401 1.00 48.94 103 PRO A O 1
ATOM 771 N N . ALA A 1 104 ? -33.995 -27.394 30.499 1.00 51.81 104 ALA A N 1
ATOM 772 C CA . ALA A 1 104 ? -32.604 -27.698 30.228 1.00 51.81 104 ALA A CA 1
ATOM 773 C C . ALA A 1 104 ? -32.494 -29.031 29.477 1.00 51.81 104 ALA A C 1
ATOM 775 O O . ALA A 1 104 ? -32.785 -30.098 30.021 1.00 51.81 104 ALA A O 1
ATOM 776 N N . ARG A 1 105 ? -32.038 -28.984 28.220 1.00 52.91 105 ARG A N 1
ATOM 777 C CA . ARG A 1 105 ? -31.546 -30.185 27.545 1.00 52.91 105 ARG A CA 1
ATOM 778 C C . ARG A 1 105 ? -30.341 -30.664 28.341 1.00 52.91 105 ARG A C 1
ATOM 780 O O . ARG A 1 105 ? -29.293 -30.020 28.325 1.00 52.91 105 ARG A O 1
ATOM 787 N N . GLN A 1 106 ? -30.505 -31.776 29.052 1.00 49.44 106 GLN A N 1
ATOM 788 C CA . GLN A 1 106 ? -29.405 -32.480 29.693 1.00 49.44 106 GLN A CA 1
ATOM 789 C C . GLN A 1 106 ? -28.397 -32.857 28.606 1.00 49.44 106 GLN A C 1
ATOM 791 O O . GLN A 1 106 ? -28.640 -33.727 27.772 1.00 49.44 106 GLN A O 1
ATOM 796 N N . ARG A 1 107 ? -27.270 -32.148 28.584 1.00 52.09 107 ARG A N 1
ATOM 797 C CA . ARG A 1 107 ? -26.095 -32.562 27.827 1.00 52.09 107 ARG A CA 1
ATOM 798 C C . ARG A 1 107 ? -25.565 -33.822 28.531 1.00 52.09 107 ARG A C 1
ATOM 800 O O . ARG A 1 107 ? -25.351 -33.749 29.743 1.00 52.09 107 ARG A O 1
ATOM 807 N N . PRO A 1 108 ? -25.376 -34.959 27.837 1.00 50.44 108 PRO A N 1
ATOM 808 C CA . PRO A 1 108 ? -24.716 -36.115 28.428 1.00 50.44 108 PRO A CA 1
ATOM 809 C C . PRO A 1 108 ? -23.381 -35.669 29.028 1.00 50.44 108 PRO A C 1
ATOM 811 O O . PRO A 1 108 ? -22.614 -34.957 28.373 1.00 50.44 108 PRO A O 1
ATOM 814 N N . GLY A 1 109 ? -23.155 -36.011 30.296 1.00 55.47 109 GLY A N 1
ATOM 815 C CA . GLY A 1 109 ? -21.941 -35.632 31.008 1.00 55.47 109 GLY A CA 1
ATOM 816 C C . GLY A 1 109 ? -20.688 -36.167 30.302 1.00 55.47 109 GLY A C 1
ATOM 817 O O . GLY A 1 109 ? -20.753 -37.211 29.646 1.00 55.47 109 GLY A O 1
ATOM 818 N N . PRO A 1 110 ? -19.544 -35.473 30.417 1.00 55.69 110 PRO A N 1
ATOM 819 C CA . PRO A 1 110 ? -18.281 -35.982 29.902 1.00 55.69 110 PRO A CA 1
ATOM 820 C C . PRO A 1 110 ? -17.979 -37.332 30.559 1.00 55.69 110 PRO A C 1
ATOM 822 O O . PRO A 1 110 ? -17.941 -37.443 31.784 1.00 55.69 110 PRO A O 1
ATOM 825 N N . SER A 1 111 ? -17.796 -38.366 29.736 1.00 58.09 111 SER A N 1
ATOM 826 C CA . SER A 1 111 ? -17.360 -39.679 30.209 1.00 58.09 111 SER A CA 1
ATOM 827 C C . SER A 1 111 ? -15.962 -39.547 30.805 1.00 58.09 111 SER A C 1
ATOM 829 O O . SER A 1 111 ? -15.036 -39.076 30.145 1.00 58.09 111 SER A O 1
ATOM 831 N N . SER A 1 112 ? -15.824 -39.931 32.069 1.00 49.66 112 SER A N 1
ATOM 832 C CA . SER A 1 112 ? -14.536 -40.030 32.739 1.00 49.66 112 SER A CA 1
ATOM 833 C C . SER A 1 112 ? -13.678 -41.108 32.060 1.00 49.66 112 SER A C 1
ATOM 835 O O . SER A 1 112 ? -14.182 -42.192 31.750 1.00 49.66 112 SER A O 1
ATOM 837 N N . PRO A 1 113 ? -12.381 -40.850 31.816 1.00 50.28 113 PRO A N 1
ATOM 838 C CA . PRO A 1 113 ? -11.500 -41.845 31.229 1.00 50.28 113 PRO A CA 1
ATOM 839 C C . PRO A 1 113 ? -11.224 -42.929 32.271 1.00 50.28 113 PRO A C 1
ATOM 841 O O . PRO A 1 113 ? -10.640 -42.670 33.323 1.00 50.28 113 PRO A O 1
ATOM 844 N N . THR A 1 114 ? -11.658 -44.155 31.989 1.00 51.34 114 THR A N 1
ATOM 845 C CA . THR A 1 114 ? -11.270 -45.325 32.780 1.00 51.34 114 THR A CA 1
ATOM 846 C C . THR A 1 114 ? -9.920 -45.829 32.262 1.00 51.34 114 THR A C 1
ATOM 848 O O . THR A 1 114 ? -9.796 -46.092 31.064 1.00 51.34 114 THR A O 1
ATOM 851 N N . PRO A 1 115 ? -8.890 -45.963 33.115 1.00 52.19 115 PRO A N 1
ATOM 852 C CA . PRO A 1 115 ? -7.608 -46.507 32.705 1.00 52.19 115 PRO A CA 1
ATOM 853 C C . PRO A 1 115 ? -7.745 -48.026 32.586 1.00 52.19 115 PRO A C 1
ATOM 855 O O . PRO A 1 115 ? -8.093 -48.701 33.553 1.00 52.19 115 PRO A O 1
ATOM 858 N N . MET A 1 116 ? -7.447 -48.584 31.415 1.00 47.25 116 MET A N 1
ATOM 859 C CA . MET A 1 116 ? -7.141 -50.007 31.298 1.00 47.25 116 MET A CA 1
ATOM 860 C C . MET A 1 116 ? -5.696 -50.158 30.855 1.00 47.25 116 MET A C 1
ATOM 862 O O . MET A 1 116 ? -5.309 -49.789 29.748 1.00 47.25 116 MET A O 1
ATOM 866 N N . GLY A 1 117 ? -4.900 -50.671 31.789 1.00 41.19 117 GLY A N 1
ATOM 867 C CA . GLY A 1 117 ? -3.530 -51.073 31.561 1.00 41.19 117 GLY A CA 1
ATOM 868 C C . GLY A 1 117 ? -3.417 -52.223 30.562 1.00 41.19 117 GLY A C 1
ATOM 869 O O . GLY A 1 117 ? -4.299 -53.069 30.433 1.00 41.19 117 GLY A O 1
ATOM 870 N N . SER A 1 118 ? -2.269 -52.202 29.891 1.00 45.88 118 SER A N 1
ATOM 871 C CA . SER A 1 118 ? -1.526 -53.307 29.292 1.00 45.88 118 SER A CA 1
ATOM 872 C C . SER A 1 118 ? -2.311 -54.519 28.796 1.00 45.88 118 SER A C 1
ATOM 874 O O . SER A 1 118 ? -2.546 -55.483 29.523 1.00 45.88 118 SER A O 1
ATOM 876 N N . LYS A 1 119 ? -2.468 -54.573 27.472 1.00 38.66 119 LYS A N 1
ATOM 877 C CA . LYS A 1 119 ? -2.246 -55.820 26.742 1.00 38.66 119 LYS A CA 1
ATOM 878 C C . LYS A 1 119 ? -1.385 -55.541 25.514 1.00 38.66 119 LYS A C 1
ATOM 880 O O . LYS A 1 119 ? -1.842 -54.986 24.522 1.00 38.66 119 LYS A O 1
ATOM 885 N N . ALA A 1 120 ? -0.111 -55.892 25.643 1.00 44.00 120 ALA A N 1
ATOM 886 C CA . ALA A 1 120 ? 0.877 -55.866 24.580 1.00 44.00 120 ALA A CA 1
ATOM 887 C C . ALA A 1 120 ? 0.561 -56.928 23.519 1.00 44.00 120 ALA A C 1
ATOM 889 O O . ALA A 1 120 ? 0.403 -58.098 23.862 1.00 44.00 120 ALA A O 1
ATOM 890 N N . VAL A 1 121 ? 0.520 -56.517 22.249 1.00 36.97 121 VAL A N 1
ATOM 891 C CA . VAL A 1 121 ? 0.689 -57.341 21.033 1.00 36.97 121 VAL A CA 1
ATOM 892 C C . VAL A 1 121 ? 1.228 -56.378 19.937 1.00 36.97 121 VAL A C 1
ATOM 894 O O . VAL A 1 121 ? 1.011 -55.172 20.056 1.00 36.97 121 VAL A O 1
ATOM 897 N N . PRO A 1 122 ? 2.042 -56.811 18.957 1.00 42.72 122 PRO A N 1
ATOM 898 C CA . PRO A 1 122 ? 3.383 -56.285 18.719 1.00 42.72 122 PRO A CA 1
ATOM 899 C C . PRO A 1 122 ? 3.436 -55.269 17.570 1.00 42.72 122 PRO A C 1
ATOM 901 O O . PRO A 1 122 ? 2.629 -55.299 16.644 1.00 42.72 122 PRO A O 1
ATOM 904 N N . ALA A 1 123 ? 4.447 -54.403 17.612 1.00 44.50 123 ALA A N 1
ATOM 905 C CA . ALA A 1 123 ? 4.723 -53.397 16.594 1.00 44.50 123 ALA A CA 1
ATOM 906 C C . ALA A 1 123 ? 5.041 -54.022 15.217 1.00 44.50 123 ALA A C 1
ATOM 908 O O . ALA A 1 123 ? 5.987 -54.810 15.112 1.00 44.50 123 ALA A O 1
ATOM 909 N N . PRO A 1 124 ? 4.349 -53.619 14.135 1.00 42.78 124 PRO A N 1
ATOM 910 C CA . PRO A 1 124 ? 4.879 -53.758 12.789 1.00 42.78 124 PRO A CA 1
ATOM 911 C C . PRO A 1 124 ? 6.064 -52.796 12.647 1.00 42.78 124 PRO A C 1
ATOM 913 O O . PRO A 1 124 ? 5.916 -51.583 12.791 1.00 42.78 124 PRO A O 1
ATOM 916 N N . LYS A 1 125 ? 7.256 -53.335 12.380 1.00 48.03 125 LYS A N 1
ATOM 917 C CA . LYS A 1 125 ? 8.422 -52.539 11.982 1.00 48.03 125 LYS A CA 1
ATOM 918 C C . LYS A 1 125 ? 8.129 -51.907 10.621 1.00 48.03 125 LYS A C 1
ATOM 920 O O . LYS A 1 125 ? 8.276 -52.567 9.596 1.00 48.03 125 LYS A O 1
ATOM 925 N N . ILE A 1 126 ? 7.711 -50.646 10.614 1.00 41.09 126 ILE A N 1
ATOM 926 C CA . ILE A 1 126 ? 7.673 -49.834 9.398 1.00 41.09 126 ILE A CA 1
ATOM 927 C C . ILE A 1 126 ? 9.089 -49.292 9.204 1.00 41.09 126 ILE A C 1
ATOM 929 O O . ILE A 1 126 ? 9.606 -48.544 10.033 1.00 41.09 126 ILE A O 1
ATOM 933 N N . GLN A 1 127 ? 9.741 -49.775 8.151 1.00 47.94 127 GLN A N 1
ATOM 934 C CA . GLN A 1 127 ? 11.064 -49.337 7.720 1.00 47.94 127 GLN A CA 1
ATOM 935 C C . GLN A 1 127 ? 10.998 -47.860 7.293 1.00 47.94 127 GLN A C 1
ATOM 937 O O . GLN A 1 127 ? 10.016 -47.470 6.655 1.00 47.94 127 GLN A O 1
ATOM 942 N N . PRO A 1 128 ? 12.006 -47.034 7.618 1.00 55.50 128 PRO A N 1
ATOM 943 C CA . PRO A 1 128 ? 12.102 -45.691 7.063 1.00 55.50 128 PRO A CA 1
ATOM 944 C C . PRO A 1 128 ? 12.320 -45.792 5.543 1.00 55.50 128 PRO A C 1
ATOM 946 O O . PRO A 1 128 ? 13.183 -46.564 5.114 1.00 55.50 128 PRO A O 1
ATOM 949 N N . PRO A 1 129 ? 11.555 -45.062 4.712 1.00 63.00 129 PRO A N 1
ATOM 950 C CA . PRO A 1 129 ? 11.838 -44.998 3.287 1.00 63.00 129 PRO A CA 1
ATOM 951 C C . PRO A 1 129 ? 13.207 -44.328 3.050 1.00 63.00 129 PRO A C 1
ATOM 953 O O . PRO A 1 129 ? 13.575 -43.408 3.787 1.00 63.00 129 PRO A O 1
ATOM 956 N N . PRO A 1 130 ? 13.978 -44.800 2.055 1.00 49.47 130 PRO A N 1
ATOM 957 C CA . PRO A 1 130 ? 15.296 -44.272 1.735 1.00 49.47 130 PRO A CA 1
ATOM 958 C C . PRO A 1 130 ? 15.207 -42.836 1.210 1.00 49.47 130 PRO A C 1
ATOM 960 O O . PRO A 1 130 ? 14.273 -42.468 0.497 1.00 49.47 130 PRO A O 1
ATOM 963 N N . ALA A 1 131 ? 16.211 -42.043 1.577 1.00 49.16 131 ALA A N 1
ATOM 964 C CA . ALA A 1 131 ? 16.420 -40.691 1.090 1.00 49.16 131 ALA A CA 1
ATOM 965 C C . ALA A 1 131 ? 16.543 -40.676 -0.446 1.00 49.16 131 ALA A C 1
ATOM 967 O O . ALA A 1 131 ? 17.334 -41.454 -0.988 1.00 49.16 131 ALA A O 1
ATOM 968 N N . PRO A 1 132 ? 15.829 -39.789 -1.158 1.00 46.50 132 PRO A N 1
ATOM 969 C CA . PRO A 1 132 ? 16.220 -39.434 -2.507 1.00 46.50 132 PRO A CA 1
ATOM 970 C C . PRO A 1 132 ? 17.457 -38.536 -2.426 1.00 46.50 132 PRO A C 1
ATOM 972 O O . PRO A 1 132 ? 17.400 -37.400 -1.962 1.00 46.50 132 PRO A O 1
ATOM 975 N N . SER A 1 133 ? 18.582 -39.097 -2.861 1.00 43.62 133 SER A N 1
ATOM 976 C CA . SER A 1 133 ? 19.719 -38.340 -3.361 1.00 43.62 133 SER A CA 1
ATOM 977 C C . SER A 1 133 ? 19.375 -37.882 -4.777 1.00 43.62 133 SER A C 1
ATOM 979 O O . SER A 1 133 ? 19.238 -38.723 -5.658 1.00 43.62 133 SER A O 1
ATOM 981 N N . PHE A 1 134 ? 19.229 -36.577 -4.965 1.00 38.44 134 PHE A N 1
ATOM 982 C CA . PHE A 1 134 ? 19.342 -35.853 -6.234 1.00 38.44 134 PHE A CA 1
ATOM 983 C C . PHE A 1 134 ? 20.040 -34.547 -5.837 1.00 38.44 134 PHE A C 1
ATOM 985 O O . PHE A 1 134 ? 19.543 -33.829 -4.973 1.00 38.44 134 PHE A O 1
ATOM 992 N N . GLU A 1 135 ? 21.352 -34.488 -6.052 1.00 38.84 135 GLU A N 1
ATOM 993 C CA . GLU A 1 135 ? 21.956 -33.808 -7.207 1.00 38.84 135 GLU A CA 1
ATOM 994 C C . GLU A 1 135 ? 21.748 -32.295 -7.096 1.00 38.84 135 GLU A C 1
ATOM 996 O O . GLU A 1 135 ? 20.656 -31.762 -7.272 1.00 38.84 135 GLU A O 1
ATOM 1001 N N . GLU A 1 136 ? 22.841 -31.645 -6.703 1.00 47.94 136 GLU A N 1
ATOM 1002 C CA . GLU A 1 136 ? 23.048 -30.206 -6.681 1.00 47.94 136 GLU A CA 1
ATOM 1003 C C . GLU A 1 136 ? 22.838 -29.651 -8.096 1.00 47.94 136 GLU A C 1
ATOM 1005 O O . GLU A 1 136 ? 23.723 -29.729 -8.943 1.00 47.94 136 GLU A O 1
ATOM 1010 N N . GLU A 1 137 ? 21.667 -29.076 -8.355 1.00 38.78 137 GLU A N 1
ATOM 1011 C CA . GLU A 1 137 ? 21.535 -27.994 -9.326 1.00 38.78 137 GLU A CA 1
ATOM 1012 C C . GLU A 1 137 ? 21.359 -26.699 -8.535 1.00 38.78 137 GLU A C 1
ATOM 1014 O O . GLU A 1 137 ? 20.279 -26.348 -8.055 1.00 38.78 137 GLU A O 1
ATOM 1019 N N . GLU A 1 138 ? 22.483 -26.009 -8.358 1.00 42.31 138 GLU A N 1
ATOM 1020 C CA . GLU A 1 138 ? 22.551 -24.605 -7.985 1.00 42.31 138 GLU A CA 1
ATOM 1021 C C . GLU A 1 138 ? 21.874 -23.773 -9.086 1.00 42.31 138 GLU A C 1
ATOM 1023 O O . GLU A 1 138 ? 22.522 -23.215 -9.965 1.00 42.31 138 GLU A O 1
ATOM 1028 N N . THR A 1 139 ? 20.546 -23.664 -9.065 1.00 33.56 139 THR A N 1
ATOM 1029 C CA . THR A 1 139 ? 19.902 -22.484 -9.645 1.00 33.56 139 THR A CA 1
ATOM 1030 C C . THR A 1 139 ? 19.988 -21.380 -8.610 1.00 33.56 139 THR A C 1
ATOM 1032 O O . THR A 1 139 ? 19.165 -21.281 -7.699 1.00 33.56 139 THR A O 1
ATOM 1035 N N . GLU A 1 140 ? 21.057 -20.608 -8.755 1.00 39.16 140 GLU A N 1
ATOM 1036 C CA . GLU A 1 140 ? 21.288 -19.271 -8.231 1.00 39.16 140 GLU A CA 1
ATOM 1037 C C . GLU A 1 140 ? 20.016 -18.420 -8.384 1.00 39.16 140 GLU A C 1
ATOM 1039 O O . GLU A 1 140 ? 19.778 -17.750 -9.385 1.00 39.16 140 GLU A O 1
ATOM 1044 N N . LEU A 1 141 ? 19.138 -18.489 -7.384 1.00 41.88 141 LEU A N 1
ATOM 1045 C CA . LEU A 1 141 ? 18.113 -17.482 -7.169 1.00 41.88 141 LEU A CA 1
ATOM 1046 C C . LEU A 1 141 ? 18.834 -16.292 -6.549 1.00 41.88 141 LEU A C 1
ATOM 1048 O O . LEU A 1 141 ? 18.900 -16.155 -5.326 1.00 41.88 141 LEU A O 1
ATOM 1052 N N . GLU A 1 142 ? 19.421 -15.477 -7.425 1.00 37.75 142 GLU A N 1
ATOM 1053 C CA . GLU A 1 142 ? 19.881 -14.129 -7.132 1.00 37.75 142 GLU A CA 1
ATOM 1054 C C . GLU A 1 142 ? 18.707 -13.372 -6.503 1.00 37.75 142 GLU A C 1
ATOM 1056 O O . GLU A 1 142 ? 17.773 -12.899 -7.155 1.00 37.75 142 GLU A O 1
ATOM 1061 N N . LEU A 1 143 ? 18.713 -13.355 -5.175 1.00 42.09 143 LEU A N 1
ATOM 1062 C CA . LEU A 1 143 ? 17.798 -12.596 -4.356 1.00 42.09 143 LEU A CA 1
ATOM 1063 C C . LEU A 1 143 ? 18.232 -11.137 -4.493 1.00 42.09 143 LEU A C 1
ATOM 1065 O O . LEU A 1 143 ? 18.981 -10.629 -3.663 1.00 42.09 143 LEU A O 1
ATOM 1069 N N . VAL A 1 144 ? 17.806 -10.497 -5.584 1.00 38.78 144 VAL A N 1
ATOM 1070 C CA . VAL A 1 144 ? 17.991 -9.065 -5.806 1.00 38.78 144 VAL A CA 1
ATOM 1071 C C . VAL A 1 144 ? 17.426 -8.347 -4.583 1.00 38.78 144 VAL A C 1
ATOM 1073 O O . VAL A 1 144 ? 16.222 -8.374 -4.308 1.00 38.78 144 VAL A O 1
ATOM 1076 N N . GLU A 1 145 ? 18.334 -7.770 -3.800 1.00 38.78 145 GLU A N 1
ATOM 1077 C CA . GLU A 1 145 ? 18.032 -6.903 -2.673 1.00 38.78 145 GLU A CA 1
ATOM 1078 C C . GLU A 1 145 ? 17.020 -5.831 -3.112 1.00 38.78 145 GLU A C 1
ATOM 1080 O O . GLU A 1 145 ? 17.090 -5.345 -4.246 1.00 38.78 145 GLU A O 1
ATO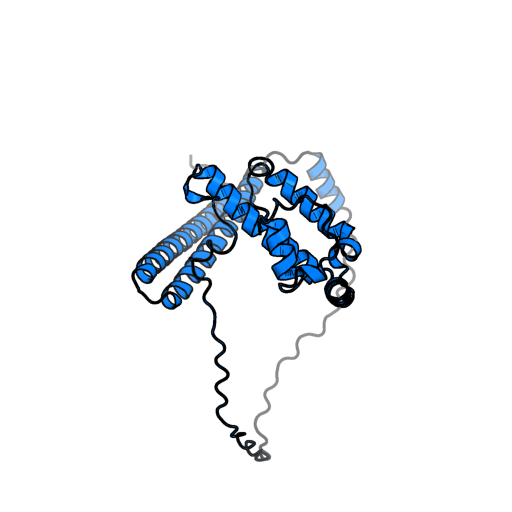M 1085 N N . PRO A 1 146 ? 16.127 -5.335 -2.236 1.00 37.72 146 PRO A N 1
ATOM 1086 C CA . PRO A 1 146 ? 15.626 -3.984 -2.410 1.00 37.72 146 PRO A CA 1
ATOM 1087 C C . PRO A 1 146 ? 16.803 -3.041 -2.133 1.00 37.72 146 PRO A C 1
ATOM 1089 O O . PRO A 1 146 ? 16.922 -2.465 -1.052 1.00 37.72 146 PRO A O 1
ATOM 1092 N N . SER A 1 147 ? 17.701 -2.936 -3.112 1.00 31.72 147 SER A N 1
ATOM 1093 C CA . SER A 1 147 ? 18.726 -1.917 -3.171 1.00 31.72 147 SER A CA 1
ATOM 1094 C C . SER A 1 147 ? 18.032 -0.578 -2.968 1.00 31.72 147 SER A C 1
ATOM 1096 O O . SER A 1 147 ? 17.124 -0.191 -3.709 1.00 31.72 147 SER A O 1
ATOM 1098 N N . ALA A 1 148 ? 18.483 0.150 -1.953 1.00 43.09 148 ALA A N 1
ATOM 1099 C CA . ALA A 1 148 ? 18.180 1.559 -1.759 1.00 43.09 148 ALA A CA 1
ATOM 1100 C C . ALA A 1 148 ? 18.862 2.454 -2.823 1.00 43.09 148 ALA A C 1
ATOM 1102 O O . ALA A 1 148 ? 19.044 3.647 -2.600 1.00 43.09 148 ALA A O 1
ATOM 1103 N N . ALA A 1 149 ? 19.212 1.899 -3.983 1.00 46.31 149 ALA A N 1
ATOM 1104 C CA . ALA A 1 149 ? 19.658 2.596 -5.174 1.00 46.31 149 ALA A CA 1
ATOM 1105 C C . ALA A 1 149 ? 18.926 1.995 -6.383 1.00 46.31 149 ALA A C 1
ATOM 1107 O O . ALA A 1 149 ? 19.259 0.920 -6.871 1.00 46.31 149 ALA A O 1
ATOM 1108 N N . GLY A 1 150 ? 17.879 2.692 -6.812 1.00 35.56 150 GLY A N 1
ATOM 1109 C CA . GLY A 1 150 ? 17.065 2.372 -7.983 1.00 35.56 150 GLY A CA 1
ATOM 1110 C C . GLY A 1 150 ? 16.215 3.581 -8.368 1.00 35.56 150 GLY A C 1
ATOM 1111 O O . GLY A 1 150 ? 15.013 3.462 -8.602 1.00 35.56 150 GLY A O 1
ATOM 1112 N N . SER A 1 151 ? 16.812 4.774 -8.296 1.00 44.78 151 SER A N 1
ATOM 1113 C CA . SER A 1 151 ? 16.225 6.022 -8.792 1.00 44.78 151 SER A CA 1
ATOM 1114 C C . SER A 1 151 ? 16.773 6.443 -10.151 1.00 44.78 151 SER A C 1
ATOM 1116 O O . SER A 1 151 ? 16.329 7.465 -10.649 1.00 44.78 151 SER A O 1
ATOM 1118 N N . ASP A 1 152 ? 17.666 5.669 -10.765 1.00 49.09 152 ASP A N 1
ATOM 1119 C CA . ASP A 1 152 ? 18.340 6.076 -11.997 1.00 49.09 152 ASP A CA 1
ATOM 1120 C C . ASP A 1 152 ? 18.181 5.010 -13.070 1.00 49.09 152 ASP A C 1
ATOM 1122 O O . ASP A 1 152 ? 19.094 4.245 -13.340 1.00 49.09 152 ASP A O 1
ATOM 1126 N N . GLU A 1 153 ? 16.995 4.950 -13.667 1.00 47.84 153 GLU A N 1
ATOM 1127 C CA . GLU A 1 153 ? 16.823 4.367 -14.998 1.00 47.84 153 GLU A CA 1
ATOM 1128 C C . GLU A 1 153 ? 15.486 4.848 -15.568 1.00 47.84 153 GLU A C 1
ATOM 1130 O O . GLU A 1 153 ? 14.482 4.153 -15.518 1.00 47.84 153 GLU A O 1
ATOM 1135 N N . PHE A 1 154 ? 15.440 6.118 -15.983 1.00 44.22 154 PHE A N 1
ATOM 1136 C CA . PHE A 1 154 ? 14.772 6.580 -17.207 1.00 44.22 154 PHE A CA 1
ATOM 1137 C C . PHE A 1 154 ? 15.004 8.083 -17.391 1.00 44.22 154 PHE A C 1
ATOM 1139 O O . PHE A 1 154 ? 14.445 8.876 -16.641 1.00 44.22 154 PHE A O 1
ATOM 1146 N N . GLY A 1 155 ? 15.744 8.415 -18.455 1.00 40.34 155 GLY A N 1
ATOM 1147 C CA . GLY A 1 155 ? 15.662 9.675 -19.199 1.00 40.34 155 GLY A CA 1
ATOM 1148 C C . GLY A 1 155 ? 16.226 10.900 -18.489 1.00 40.34 155 GLY A C 1
ATOM 1149 O O . GLY A 1 155 ? 15.800 11.254 -17.400 1.00 40.34 155 GLY A O 1
ATOM 1150 N N . GLU A 1 156 ? 17.180 11.556 -19.134 1.00 46.34 156 GLU A N 1
ATOM 1151 C CA . GLU A 1 156 ? 17.818 12.788 -18.682 1.00 46.34 156 GLU A CA 1
ATOM 1152 C C . GLU A 1 156 ? 16.851 13.812 -18.030 1.00 46.34 156 GLU A C 1
ATOM 1154 O O . GLU A 1 156 ? 15.800 14.148 -18.572 1.00 46.34 156 GLU A O 1
ATOM 1159 N N . GLU A 1 157 ? 17.292 14.337 -16.876 1.00 53.00 157 GLU A N 1
ATOM 1160 C CA . GLU A 1 157 ? 16.954 15.652 -16.298 1.00 53.00 157 GLU A CA 1
ATOM 1161 C C . GLU A 1 157 ? 15.663 15.859 -15.468 1.00 53.00 157 GLU A C 1
ATOM 1163 O O . GLU A 1 157 ? 15.076 16.942 -15.481 1.00 53.00 157 GLU A O 1
ATOM 1168 N N . PHE A 1 158 ? 15.275 14.921 -14.591 1.00 65.50 158 PHE A N 1
ATOM 1169 C CA . PHE A 1 158 ? 14.467 15.300 -13.412 1.00 65.50 158 PHE A CA 1
ATOM 1170 C C . PHE A 1 158 ? 15.044 14.813 -12.078 1.00 65.50 158 PHE A C 1
ATOM 1172 O O . PHE A 1 158 ? 14.666 13.775 -11.534 1.00 65.50 158 PHE A O 1
ATOM 1179 N N . ASP A 1 159 ? 15.934 15.628 -11.506 1.00 78.38 159 ASP A N 1
ATOM 1180 C CA . ASP A 1 159 ? 16.504 15.394 -10.178 1.00 78.38 159 ASP A CA 1
ATOM 1181 C C . ASP A 1 159 ? 15.469 15.680 -9.075 1.00 78.38 159 ASP A C 1
ATOM 1183 O O . ASP A 1 159 ? 15.353 16.804 -8.578 1.00 78.38 159 ASP A O 1
ATOM 1187 N N . ILE A 1 160 ? 14.774 14.638 -8.608 1.00 79.94 160 ILE A N 1
ATOM 1188 C CA . ILE A 1 160 ? 13.853 14.711 -7.454 1.00 79.94 160 ILE A CA 1
ATOM 1189 C C . ILE A 1 160 ? 14.563 15.306 -6.222 1.00 79.94 160 ILE A C 1
ATOM 1191 O O . ILE A 1 160 ? 13.961 16.041 -5.444 1.00 79.94 160 ILE A O 1
ATOM 1195 N N . ASN A 1 161 ? 15.867 15.050 -6.070 1.00 82.31 161 ASN A N 1
ATOM 1196 C CA . ASN A 1 161 ? 16.686 15.534 -4.954 1.00 82.31 161 ASN A CA 1
ATOM 1197 C C . ASN A 1 161 ? 16.856 17.065 -4.913 1.00 82.31 161 ASN A C 1
ATOM 1199 O O . ASN A 1 161 ? 17.251 17.598 -3.877 1.00 82.31 161 ASN A O 1
ATOM 1203 N N . ARG A 1 162 ? 16.561 17.776 -6.011 1.00 84.38 162 ARG A N 1
ATOM 1204 C CA . ARG A 1 162 ? 16.584 19.250 -6.062 1.00 84.38 162 ARG A CA 1
ATOM 1205 C C . ARG A 1 162 ? 15.287 19.890 -5.564 1.00 84.38 162 ARG A C 1
ATOM 1207 O O . ARG A 1 162 ? 15.262 21.099 -5.349 1.00 84.38 162 ARG A O 1
ATOM 1214 N N . LEU A 1 163 ? 14.226 19.103 -5.389 1.00 86.12 163 LEU A N 1
ATOM 1215 C CA . LEU A 1 163 ? 12.933 19.579 -4.901 1.00 86.12 163 LEU A CA 1
ATOM 1216 C C . LEU A 1 163 ? 12.930 19.785 -3.388 1.00 86.12 163 LEU A C 1
ATOM 1218 O O . LEU A 1 163 ? 13.795 19.276 -2.669 1.00 86.12 163 LEU A O 1
ATOM 1222 N N . SER A 1 164 ? 11.905 20.479 -2.892 1.00 89.19 164 SER A N 1
ATOM 1223 C CA . SER A 1 164 ? 11.673 20.599 -1.454 1.00 89.19 164 SER A CA 1
ATOM 1224 C C . SER A 1 164 ? 11.460 19.217 -0.808 1.00 89.19 164 SER A C 1
ATOM 1226 O O . SER A 1 164 ? 10.966 18.290 -1.457 1.00 89.19 164 SER A O 1
ATOM 1228 N N . PRO A 1 165 ? 11.793 19.038 0.484 1.00 87.56 165 PRO A N 1
ATOM 1229 C CA . PRO A 1 165 ? 11.616 17.749 1.158 1.00 87.56 165 PRO A CA 1
ATOM 1230 C C . PRO A 1 165 ? 10.151 17.275 1.174 1.00 87.56 165 PRO A C 1
ATOM 1232 O O . PRO A 1 165 ? 9.895 16.072 1.195 1.00 87.56 165 PRO A O 1
ATOM 1235 N N . GLU A 1 166 ? 9.192 18.204 1.131 1.00 89.56 166 GLU A N 1
ATOM 1236 C CA . GLU A 1 166 ? 7.763 17.898 1.043 1.00 89.56 166 GLU A CA 1
ATOM 1237 C C . GLU A 1 166 ? 7.392 17.308 -0.326 1.00 89.56 166 GLU A C 1
ATOM 1239 O O . GLU A 1 166 ? 6.749 16.259 -0.398 1.00 89.56 166 GLU A O 1
ATOM 1244 N N . GLU A 1 167 ? 7.862 17.918 -1.416 1.00 89.88 167 GLU A N 1
ATOM 1245 C CA . GLU A 1 167 ? 7.656 17.404 -2.774 1.00 89.88 167 GLU A CA 1
ATOM 1246 C C . GLU A 1 167 ? 8.357 16.060 -2.980 1.00 89.88 167 GLU A C 1
ATOM 1248 O O . GLU A 1 167 ? 7.784 15.151 -3.579 1.00 89.88 167 GLU A O 1
ATOM 1253 N N . GLN A 1 168 ? 9.565 15.885 -2.437 1.00 92.19 168 GLN A N 1
ATOM 1254 C CA . GLN A 1 168 ? 10.266 14.599 -2.475 1.00 92.19 168 GLN A CA 1
ATOM 1255 C C . GLN A 1 168 ? 9.442 13.484 -1.825 1.00 92.19 168 GLN A C 1
ATOM 1257 O O . GLN A 1 168 ? 9.342 12.382 -2.371 1.00 92.19 168 GLN A O 1
ATOM 1262 N N . GLU A 1 169 ? 8.823 13.752 -0.673 1.00 92.25 169 GLU A N 1
ATOM 1263 C CA . GLU A 1 169 ? 7.958 12.764 -0.031 1.00 92.25 169 GLU A CA 1
ATOM 1264 C C . GLU A 1 169 ? 6.670 12.529 -0.828 1.00 92.25 169 GLU A C 1
ATOM 1266 O O . GLU A 1 169 ? 6.211 11.386 -0.909 1.00 92.25 169 GLU A O 1
ATOM 1271 N N . LEU A 1 170 ? 6.117 13.556 -1.484 1.00 93.81 170 LEU A N 1
ATOM 1272 C CA . LEU A 1 170 ? 5.004 13.382 -2.420 1.00 93.81 170 LEU A CA 1
ATOM 1273 C C . LEU A 1 170 ? 5.383 12.455 -3.580 1.00 93.81 170 LEU A C 1
ATOM 1275 O O . LEU A 1 170 ? 4.627 11.525 -3.851 1.00 93.81 170 LEU A O 1
ATOM 1279 N N . HIS A 1 171 ? 6.559 12.621 -4.191 1.00 93.44 171 HIS A N 1
ATOM 1280 C CA . HIS A 1 171 ? 7.078 11.731 -5.243 1.00 93.44 171 HIS A CA 1
ATOM 1281 C C . HIS A 1 171 ? 7.250 10.291 -4.751 1.00 93.44 171 HIS A C 1
ATOM 1283 O O . HIS A 1 171 ? 6.781 9.343 -5.387 1.00 93.44 171 HIS A O 1
ATOM 1289 N N . ARG A 1 172 ? 7.843 10.097 -3.565 1.00 94.44 172 ARG A N 1
ATOM 1290 C CA . ARG A 1 172 ? 7.982 8.761 -2.955 1.00 94.44 172 ARG A CA 1
ATOM 1291 C C . ARG A 1 172 ? 6.626 8.119 -2.681 1.00 94.44 172 ARG A C 1
ATOM 1293 O O . ARG A 1 172 ? 6.427 6.937 -2.965 1.00 94.44 172 ARG A O 1
ATOM 1300 N N . ARG A 1 173 ? 5.677 8.879 -2.133 1.00 95.44 173 ARG A N 1
ATOM 1301 C CA . ARG A 1 173 ? 4.324 8.397 -1.848 1.00 95.44 173 ARG A CA 1
ATOM 1302 C C . ARG A 1 173 ? 3.562 8.083 -3.134 1.00 95.44 173 ARG A C 1
ATOM 1304 O O . ARG A 1 173 ? 2.888 7.057 -3.174 1.00 95.44 173 ARG A O 1
ATOM 1311 N N . ALA A 1 174 ? 3.686 8.915 -4.161 1.00 95.62 174 ALA A N 1
ATOM 1312 C CA . ALA A 1 174 ? 3.075 8.704 -5.464 1.00 95.62 174 ALA A CA 1
ATOM 1313 C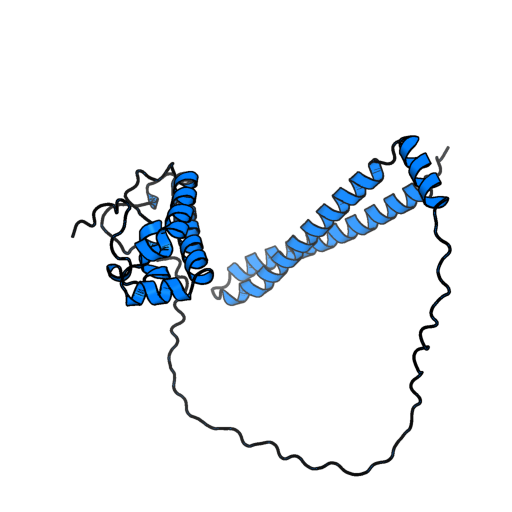 C . ALA A 1 174 ? 3.592 7.415 -6.106 1.00 95.62 174 ALA A C 1
ATOM 1315 O O . ALA A 1 174 ? 2.802 6.532 -6.436 1.00 95.62 174 ALA A O 1
ATOM 1316 N N . ASN A 1 175 ? 4.910 7.220 -6.121 1.00 96.06 175 ASN A N 1
ATOM 1317 C CA . ASN A 1 175 ? 5.538 5.982 -6.570 1.00 96.06 175 ASN A CA 1
ATOM 1318 C C . ASN A 1 175 ? 4.976 4.744 -5.839 1.00 96.06 175 ASN A C 1
ATOM 1320 O O . ASN A 1 175 ? 4.550 3.785 -6.487 1.00 96.06 175 ASN A O 1
ATOM 1324 N N . ARG A 1 176 ? 4.893 4.781 -4.499 1.00 97.38 176 ARG A N 1
ATOM 1325 C CA . ARG A 1 176 ? 4.318 3.676 -3.708 1.00 97.38 176 ARG A CA 1
ATOM 1326 C C . ARG A 1 176 ? 2.849 3.417 -4.050 1.00 97.38 176 ARG A C 1
ATOM 1328 O O . ARG A 1 176 ? 2.463 2.266 -4.228 1.00 97.38 176 ARG A O 1
ATOM 1335 N N . VAL A 1 177 ? 2.029 4.465 -4.142 1.00 97.31 177 VAL A N 1
ATOM 1336 C CA . VAL A 1 177 ? 0.591 4.326 -4.423 1.00 97.31 177 VAL A CA 1
ATOM 1337 C C . VAL A 1 177 ? 0.343 3.793 -5.831 1.00 97.31 177 VAL A C 1
ATOM 1339 O O . VAL A 1 177 ? -0.516 2.928 -5.992 1.00 97.31 177 VAL A O 1
ATOM 1342 N N . ALA A 1 178 ? 1.101 4.247 -6.829 1.00 96.81 178 ALA A N 1
ATOM 1343 C CA . ALA A 1 178 ? 1.026 3.709 -8.183 1.00 96.81 178 ALA A CA 1
ATOM 1344 C C . ALA A 1 178 ? 1.357 2.206 -8.199 1.00 96.81 178 ALA A C 1
ATOM 1346 O O . ALA A 1 178 ? 0.572 1.419 -8.725 1.00 96.81 178 ALA A O 1
ATOM 1347 N N . LYS A 1 179 ? 2.442 1.789 -7.527 1.00 97.75 179 LYS A N 1
ATOM 1348 C CA . LYS A 1 179 ? 2.828 0.372 -7.419 1.00 97.75 179 LYS A CA 1
ATOM 1349 C C . LYS A 1 179 ? 1.715 -0.488 -6.825 1.00 97.75 179 LYS A C 1
ATOM 1351 O O . LYS A 1 179 ? 1.329 -1.491 -7.419 1.00 97.75 179 LYS A O 1
ATOM 1356 N N . VAL A 1 180 ? 1.193 -0.079 -5.667 1.00 98.25 180 VAL A N 1
ATOM 1357 C CA . VAL A 1 180 ? 0.123 -0.807 -4.967 1.00 98.25 180 VAL A CA 1
ATOM 1358 C C . VAL A 1 180 ? -1.127 -0.892 -5.839 1.00 98.25 180 VAL A C 1
ATOM 1360 O O . VAL A 1 180 ? -1.689 -1.967 -5.981 1.00 98.25 180 VAL A O 1
ATOM 1363 N N . SER A 1 181 ? -1.507 0.200 -6.505 1.00 97.50 181 SER A N 1
ATOM 1364 C CA . SER A 1 181 ? -2.691 0.215 -7.373 1.00 97.50 181 SER A CA 1
ATOM 1365 C C . SER A 1 181 ? -2.588 -0.810 -8.511 1.00 97.50 181 SER A C 1
ATOM 1367 O O . SER A 1 181 ? -3.555 -1.513 -8.792 1.00 97.50 181 SER A O 1
ATOM 1369 N N . MET A 1 182 ? -1.414 -0.947 -9.138 1.00 97.69 182 MET A N 1
ATOM 1370 C CA . MET A 1 182 ? -1.210 -1.938 -10.203 1.00 97.69 182 MET A CA 1
ATOM 1371 C C . MET A 1 182 ? -1.164 -3.372 -9.673 1.00 97.69 182 MET A C 1
ATOM 1373 O O . MET A 1 182 ? -1.688 -4.283 -10.318 1.00 97.69 182 MET A O 1
ATOM 1377 N N . GLN A 1 183 ? -0.588 -3.584 -8.485 1.00 98.25 183 GLN A N 1
ATOM 1378 C CA . GLN A 1 183 ? -0.633 -4.884 -7.810 1.00 98.25 183 GLN A CA 1
ATOM 1379 C C . GLN A 1 183 ? -2.071 -5.281 -7.469 1.00 98.25 183 GLN A C 1
ATOM 1381 O O . GLN A 1 183 ? -2.462 -6.416 -7.730 1.00 98.25 183 GLN A O 1
ATOM 1386 N N . ASP A 1 184 ? -2.877 -4.347 -6.969 1.00 97.94 184 ASP A N 1
ATOM 1387 C CA . ASP A 1 184 ? -4.279 -4.589 -6.637 1.00 97.94 184 ASP A CA 1
ATOM 1388 C C . ASP A 1 184 ? -5.087 -4.965 -7.884 1.00 97.94 184 ASP A C 1
ATOM 1390 O O . ASP A 1 184 ? -5.801 -5.965 -7.868 1.00 97.94 184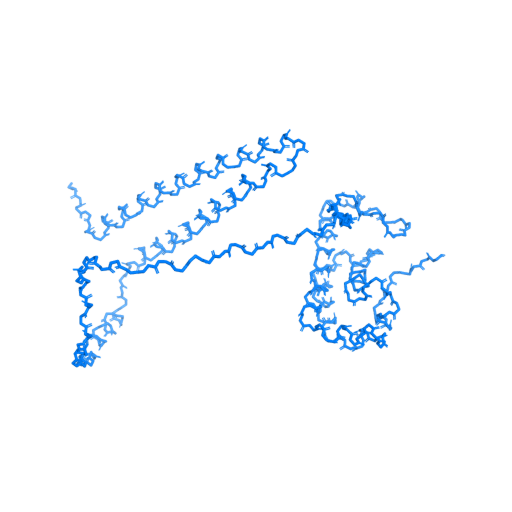 ASP A O 1
ATOM 1394 N N . ILE A 1 185 ? -4.934 -4.233 -8.996 1.00 97.50 185 ILE A N 1
ATOM 1395 C CA . ILE A 1 185 ? -5.596 -4.571 -10.270 1.00 97.50 185 ILE A CA 1
ATOM 1396 C C . ILE A 1 185 ? -5.196 -5.983 -10.726 1.00 97.50 185 ILE A C 1
ATOM 1398 O O . ILE A 1 185 ? -6.066 -6.786 -11.075 1.00 97.50 185 ILE A O 1
ATOM 1402 N N . LYS A 1 186 ? -3.898 -6.316 -10.662 1.00 97.25 186 LYS A N 1
ATOM 1403 C CA . LYS A 1 186 ? -3.384 -7.651 -11.010 1.00 97.25 186 LYS A CA 1
ATOM 1404 C C . LYS A 1 186 ? -3.997 -8.753 -10.148 1.00 97.25 186 LYS A C 1
ATOM 1406 O O . LYS A 1 186 ? -4.388 -9.790 -10.679 1.00 97.25 186 LYS A O 1
ATOM 1411 N N . MET A 1 187 ? -4.104 -8.524 -8.841 1.00 97.19 187 MET A N 1
ATOM 1412 C CA . MET A 1 187 ? -4.634 -9.500 -7.886 1.00 97.19 187 MET A CA 1
ATOM 1413 C C . MET A 1 187 ? -6.156 -9.650 -7.968 1.00 97.19 187 MET A C 1
ATOM 1415 O O . MET A 1 187 ? -6.676 -10.744 -7.761 1.00 97.19 187 MET A O 1
ATOM 1419 N N . LEU A 1 188 ? -6.881 -8.574 -8.282 1.00 97.44 188 LEU A N 1
ATOM 1420 C CA . LEU A 1 188 ? -8.339 -8.590 -8.405 1.00 97.44 188 LEU A CA 1
ATOM 1421 C C . LEU A 1 188 ? -8.811 -9.198 -9.730 1.00 97.44 188 LEU A C 1
ATOM 1423 O O . LEU A 1 188 ? -9.879 -9.809 -9.773 1.00 97.44 188 LEU A O 1
ATOM 1427 N N . ARG A 1 189 ? -8.045 -9.025 -10.816 1.00 95.94 189 ARG A N 1
ATOM 1428 C CA . ARG A 1 189 ? -8.432 -9.459 -12.170 1.00 95.94 189 ARG A CA 1
ATOM 1429 C C . ARG A 1 189 ? -7.326 -10.247 -12.895 1.00 95.94 189 ARG A C 1
ATOM 1431 O O . ARG A 1 189 ? -6.953 -9.877 -14.012 1.00 95.94 189 ARG A O 1
ATOM 1438 N N . PRO A 1 190 ? -6.843 -11.371 -12.332 1.00 96.88 190 PRO A N 1
ATOM 1439 C CA . PRO A 1 190 ? -5.699 -12.105 -12.883 1.00 96.88 190 PRO A CA 1
ATOM 1440 C C . PRO A 1 190 ? -5.945 -12.623 -14.308 1.00 96.88 190 PRO A C 1
ATOM 1442 O O . PRO A 1 190 ? -5.096 -12.454 -15.182 1.00 96.88 190 PRO A O 1
ATOM 1445 N N . GLU A 1 191 ? -7.132 -13.168 -14.588 1.00 97.56 191 GLU A N 1
ATOM 1446 C CA . GLU A 1 191 ? -7.467 -13.681 -15.925 1.00 97.56 191 GLU A CA 1
ATOM 1447 C C . GLU A 1 191 ? -7.538 -12.582 -16.987 1.00 97.56 191 GLU A C 1
ATOM 1449 O O . GLU A 1 191 ? -7.110 -12.776 -18.123 1.00 97.56 191 GLU A O 1
ATOM 1454 N N . GLN A 1 192 ? -8.052 -11.404 -16.625 1.00 96.69 192 GLN A N 1
ATOM 1455 C CA . GLN A 1 192 ? -8.133 -10.284 -17.561 1.00 96.69 192 GLN A CA 1
ATOM 1456 C C . GLN A 1 192 ? -6.750 -9.708 -17.853 1.00 96.69 192 GLN A C 1
ATOM 1458 O O . GLN A 1 192 ? -6.490 -9.357 -18.996 1.00 96.69 192 GLN A O 1
ATOM 1463 N N . VAL A 1 193 ? -5.848 -9.665 -16.867 1.00 97.25 193 VAL A N 1
ATOM 1464 C CA . VAL A 1 193 ? -4.447 -9.285 -17.098 1.00 97.25 193 VAL A CA 1
ATOM 1465 C C . VAL A 1 193 ? -3.761 -10.289 -18.022 1.00 97.25 193 VAL A C 1
ATOM 1467 O O . VAL A 1 193 ? -3.112 -9.881 -18.980 1.00 97.25 193 VAL A O 1
ATOM 1470 N N . ARG A 1 194 ? -3.947 -11.596 -17.794 1.00 97.44 194 ARG A N 1
ATOM 1471 C CA . ARG A 1 194 ? -3.378 -12.657 -18.641 1.00 97.44 194 ARG A CA 1
ATOM 1472 C C . ARG A 1 194 ? -3.836 -12.525 -20.095 1.00 97.44 194 ARG A C 1
ATOM 1474 O O . ARG A 1 194 ? -3.006 -12.421 -20.991 1.00 97.44 194 ARG A O 1
ATOM 1481 N N . LEU A 1 195 ? -5.149 -12.444 -20.315 1.00 97.00 195 LEU A N 1
ATOM 1482 C CA . LEU A 1 195 ? -5.726 -12.233 -21.647 1.00 97.00 195 LEU A CA 1
ATOM 1483 C C . LEU A 1 195 ? -5.315 -10.884 -22.248 1.00 97.00 195 LEU A C 1
ATOM 1485 O O . LEU A 1 195 ? -5.150 -10.783 -23.459 1.00 97.00 195 LEU A O 1
ATOM 1489 N N . GLY A 1 196 ? -5.152 -9.860 -21.410 1.00 96.00 196 GLY A N 1
ATOM 1490 C CA . GLY A 1 196 ? -4.690 -8.538 -21.812 1.00 96.00 196 GLY A CA 1
ATOM 1491 C C . GLY A 1 196 ? -3.287 -8.571 -22.400 1.00 96.00 196 GLY A C 1
ATOM 1492 O O . GLY A 1 196 ? -3.046 -7.983 -23.449 1.00 96.00 196 GLY A O 1
ATOM 1493 N N . ARG A 1 197 ? -2.380 -9.318 -21.764 1.00 96.12 197 ARG A N 1
ATOM 1494 C CA . ARG A 1 197 ? -1.011 -9.531 -22.251 1.00 96.12 197 ARG A CA 1
ATOM 1495 C C . ARG A 1 197 ? -0.991 -10.300 -23.572 1.00 96.12 197 ARG A C 1
ATOM 1497 O O . ARG A 1 197 ? -0.279 -9.915 -24.491 1.00 96.12 197 ARG A O 1
ATOM 1504 N N . GLU A 1 198 ? -1.803 -11.350 -23.683 1.00 96.38 198 GLU A N 1
ATOM 1505 C CA . GLU A 1 198 ? -1.908 -12.164 -24.903 1.00 96.38 198 GLU A CA 1
ATOM 1506 C C . GLU A 1 198 ? -2.430 -11.359 -26.100 1.00 96.38 198 GLU A C 1
ATOM 1508 O O . GLU A 1 198 ? -1.900 -11.473 -27.204 1.00 96.38 198 GLU A O 1
ATOM 1513 N N . ASN A 1 199 ? -3.452 -10.529 -25.877 1.00 96.00 199 ASN A N 1
ATOM 1514 C CA . ASN A 1 199 ? -4.111 -9.753 -26.930 1.00 96.00 199 ASN A CA 1
ATOM 1515 C C . ASN A 1 199 ? -3.541 -8.340 -27.103 1.00 96.00 199 ASN A C 1
ATOM 1517 O O . ASN A 1 199 ? -3.942 -7.638 -28.029 1.00 96.00 199 ASN A O 1
ATOM 1521 N N . ARG A 1 200 ? -2.607 -7.931 -26.235 1.00 95.56 200 ARG A N 1
ATOM 1522 C CA . ARG A 1 200 ? -2.005 -6.591 -26.198 1.00 95.56 200 ARG A CA 1
ATOM 1523 C C . ARG A 1 200 ? -3.043 -5.470 -26.048 1.00 95.56 200 ARG A C 1
ATOM 1525 O O . ARG A 1 200 ? -2.958 -4.435 -26.705 1.00 95.56 200 ARG A O 1
ATOM 1532 N N . ASP A 1 201 ? -4.052 -5.704 -25.206 1.00 95.62 201 ASP A N 1
ATOM 1533 C CA . ASP A 1 201 ? -5.223 -4.831 -25.031 1.00 95.62 201 ASP A CA 1
ATOM 1534 C C . ASP A 1 201 ? -5.514 -4.465 -23.561 1.00 95.62 201 ASP A C 1
ATOM 1536 O O . ASP A 1 201 ? -6.649 -4.119 -23.221 1.00 95.62 201 ASP A O 1
ATOM 1540 N N . ILE A 1 202 ? -4.502 -4.506 -22.681 1.00 95.50 202 ILE A N 1
ATOM 1541 C CA . ILE A 1 202 ? -4.650 -4.287 -21.225 1.00 95.50 202 ILE A CA 1
ATOM 1542 C C . ILE A 1 202 ? -5.412 -2.991 -20.911 1.00 95.50 202 ILE A C 1
ATOM 1544 O O . ILE A 1 202 ? -6.353 -3.030 -20.117 1.00 95.50 202 ILE A O 1
ATOM 1548 N N . CYS A 1 203 ? -5.053 -1.862 -21.534 1.00 94.19 203 CYS A N 1
ATOM 1549 C CA . CYS A 1 203 ? -5.685 -0.564 -21.266 1.00 94.19 203 CYS A CA 1
ATOM 1550 C C . CYS A 1 203 ? -7.189 -0.556 -21.569 1.00 94.19 203 CYS A C 1
ATOM 1552 O O . CYS A 1 203 ? -7.965 0.065 -20.846 1.00 94.19 203 CYS A O 1
ATOM 1554 N N . ILE A 1 204 ? -7.616 -1.261 -22.619 1.00 94.69 204 ILE A N 1
ATOM 1555 C CA . ILE A 1 204 ? -9.024 -1.326 -23.026 1.00 94.69 204 ILE A CA 1
ATOM 1556 C C . ILE A 1 204 ? -9.772 -2.338 -22.155 1.00 94.69 204 ILE A C 1
ATOM 1558 O O . ILE A 1 204 ? -10.879 -2.070 -21.689 1.00 94.69 204 ILE A O 1
ATOM 1562 N N . ARG A 1 205 ? -9.160 -3.496 -21.900 1.00 95.62 205 ARG A N 1
ATOM 1563 C CA . ARG A 1 205 ? -9.762 -4.599 -21.144 1.00 95.62 205 ARG A CA 1
ATOM 1564 C C . ARG A 1 205 ? -9.966 -4.264 -19.668 1.00 95.62 205 ARG A C 1
ATOM 1566 O O . ARG A 1 205 ? -10.993 -4.619 -19.098 1.00 95.62 205 ARG A O 1
ATOM 1573 N N . LEU A 1 206 ? -9.008 -3.568 -19.058 1.00 96.00 206 LEU A N 1
ATOM 1574 C CA . LEU A 1 206 ? -9.026 -3.162 -17.645 1.00 96.00 206 LEU A CA 1
ATOM 1575 C C . LEU A 1 206 ? -9.359 -1.677 -17.463 1.00 96.00 206 LEU A C 1
ATOM 1577 O O . LEU A 1 206 ? -9.080 -1.102 -16.410 1.00 96.00 206 LEU A O 1
ATOM 1581 N N . LYS A 1 207 ? -9.978 -1.064 -18.478 1.00 94.88 207 LYS A N 1
ATOM 1582 C CA . LYS A 1 207 ? -10.280 0.368 -18.533 1.00 94.88 207 LYS A CA 1
ATOM 1583 C C . LYS A 1 207 ? -10.913 0.894 -17.247 1.00 94.88 207 LYS A C 1
ATOM 1585 O O . LYS A 1 207 ? -10.419 1.863 -16.685 1.00 94.88 207 LYS A O 1
ATOM 1590 N N . ASP A 1 208 ? -11.958 0.235 -16.752 1.00 95.75 208 ASP A N 1
ATOM 1591 C CA . ASP A 1 208 ? -12.704 0.718 -15.585 1.00 95.75 208 ASP A CA 1
ATOM 1592 C C . ASP A 1 208 ? -11.848 0.770 -14.308 1.00 95.75 208 ASP A C 1
ATOM 1594 O O . ASP A 1 208 ? -11.955 1.717 -13.524 1.00 95.75 208 ASP A O 1
ATOM 1598 N N . ASP A 1 209 ? -10.991 -0.230 -14.072 1.00 96.38 209 ASP A N 1
ATOM 1599 C CA . ASP A 1 209 ? -10.138 -0.248 -12.877 1.00 96.38 209 ASP A CA 1
ATOM 1600 C C . ASP A 1 209 ? -8.966 0.715 -13.018 1.00 96.38 209 ASP A C 1
ATOM 1602 O O . ASP A 1 209 ? -8.623 1.397 -12.051 1.00 96.38 209 ASP A O 1
ATOM 1606 N N . ILE A 1 210 ? -8.390 0.802 -14.221 1.00 95.75 210 ILE A N 1
ATOM 1607 C CA . ILE A 1 210 ? -7.308 1.734 -14.538 1.00 95.75 210 ILE A CA 1
ATOM 1608 C C . ILE A 1 210 ? -7.808 3.171 -14.374 1.00 95.75 210 ILE A C 1
ATOM 1610 O O . ILE A 1 210 ? -7.198 3.933 -13.631 1.00 95.75 210 ILE A O 1
ATOM 1614 N N . GLU A 1 211 ? -8.955 3.534 -14.954 1.00 95.62 211 GLU A N 1
ATOM 1615 C CA . GLU A 1 211 ? -9.546 4.871 -14.813 1.00 95.62 211 GLU A CA 1
ATOM 1616 C C . GLU A 1 211 ? -9.877 5.206 -13.357 1.00 95.62 211 GLU A C 1
ATOM 1618 O O . GLU A 1 211 ? -9.690 6.340 -12.904 1.00 95.62 211 GLU A O 1
ATOM 1623 N N . LYS A 1 212 ? -10.371 4.224 -12.596 1.00 96.62 212 LYS A N 1
ATOM 1624 C CA . LYS A 1 212 ? -10.665 4.404 -11.174 1.00 96.62 212 LYS A CA 1
ATOM 1625 C C . LYS A 1 212 ? -9.391 4.642 -10.364 1.00 96.62 212 LYS A C 1
ATOM 1627 O O . LYS A 1 212 ? -9.371 5.557 -9.537 1.00 96.62 212 LYS A O 1
ATOM 1632 N N . ALA A 1 213 ? -8.348 3.847 -10.594 1.00 95.88 213 ALA A N 1
ATOM 1633 C CA . ALA A 1 213 ? -7.054 3.999 -9.939 1.00 95.88 213 ALA A CA 1
ATOM 1634 C C . ALA A 1 213 ? -6.390 5.329 -10.323 1.00 95.88 213 ALA A C 1
ATOM 1636 O O . ALA A 1 213 ? -5.941 6.059 -9.440 1.00 95.88 213 ALA A O 1
ATOM 1637 N N . HIS A 1 214 ? -6.420 5.690 -11.607 1.00 94.81 214 HIS A N 1
ATOM 1638 C CA . HIS A 1 214 ? -5.867 6.936 -12.133 1.00 94.81 214 HIS A CA 1
ATOM 1639 C C . HIS A 1 214 ? -6.562 8.153 -11.513 1.00 94.81 214 HIS A C 1
ATOM 1641 O O . HIS A 1 214 ? -5.917 9.037 -10.964 1.00 94.81 214 HIS A O 1
ATOM 1647 N N . ARG A 1 215 ? -7.900 8.164 -11.459 1.00 95.00 215 ARG A N 1
ATOM 1648 C CA . ARG A 1 215 ? -8.662 9.265 -10.843 1.00 95.00 215 ARG A CA 1
ATOM 1649 C C . ARG A 1 215 ? -8.361 9.444 -9.354 1.00 95.00 215 ARG A C 1
ATOM 1651 O O . ARG A 1 215 ? -8.442 10.557 -8.829 1.00 95.00 215 ARG A O 1
ATOM 1658 N N . GLU A 1 216 ? -8.111 8.355 -8.633 1.00 95.38 216 GLU A N 1
ATOM 1659 C CA . GLU A 1 216 ? -7.717 8.417 -7.223 1.00 95.38 216 GLU A CA 1
ATOM 1660 C C . GLU A 1 216 ? -6.285 8.932 -7.066 1.00 95.38 216 GLU A C 1
ATOM 1662 O O . GLU A 1 216 ? -6.022 9.756 -6.189 1.00 95.38 216 GLU A O 1
ATOM 1667 N N . TYR A 1 217 ? -5.388 8.468 -7.932 1.00 95.19 217 TYR A N 1
ATOM 1668 C CA . TYR A 1 217 ? -4.000 8.891 -7.994 1.00 95.19 217 TYR A CA 1
ATOM 1669 C C . TYR A 1 217 ? -3.893 10.395 -8.274 1.00 95.19 217 TYR A C 1
ATOM 1671 O O . TYR A 1 217 ? -3.373 11.131 -7.431 1.00 95.19 217 TYR A O 1
ATOM 1679 N N . ASP A 1 218 ? -4.510 10.877 -9.354 1.00 93.31 218 ASP A N 1
ATOM 1680 C CA . ASP A 1 218 ? -4.509 12.291 -9.736 1.00 93.31 218 ASP A CA 1
ATOM 1681 C C . ASP A 1 218 ? -5.020 13.166 -8.602 1.00 93.31 218 ASP A C 1
ATOM 1683 O O . ASP A 1 218 ? -4.416 14.176 -8.258 1.00 93.31 218 ASP A O 1
ATOM 1687 N N . ARG A 1 219 ? -6.124 12.768 -7.955 1.00 94.50 219 ARG A N 1
ATOM 1688 C CA . ARG A 1 219 ? -6.716 13.540 -6.856 1.00 94.50 219 ARG A CA 1
ATOM 1689 C C . ARG A 1 219 ? -5.751 13.721 -5.687 1.00 94.50 219 ARG A C 1
ATOM 1691 O O . ARG A 1 219 ? -5.772 14.777 -5.060 1.00 94.50 219 ARG A O 1
ATOM 1698 N N . ARG A 1 220 ? -4.949 12.701 -5.376 1.00 93.06 220 ARG A N 1
ATOM 1699 C CA . ARG A 1 220 ? -4.005 12.701 -4.248 1.00 93.06 220 ARG A CA 1
ATOM 1700 C C . ARG A 1 220 ? -2.704 13.425 -4.568 1.00 93.06 220 ARG A C 1
ATOM 1702 O O . ARG A 1 220 ? -2.091 13.960 -3.650 1.00 93.06 220 ARG A O 1
ATOM 1709 N N . PHE A 1 221 ? -2.300 13.427 -5.835 1.00 94.00 221 PHE A N 1
ATOM 1710 C CA . PHE A 1 221 ? -0.981 13.888 -6.260 1.00 94.00 221 PHE A CA 1
ATOM 1711 C C . PHE A 1 221 ? -1.022 15.061 -7.241 1.00 94.00 221 PHE A C 1
ATOM 1713 O O . PHE A 1 221 ? 0.012 15.393 -7.805 1.00 94.00 221 PHE A O 1
ATOM 1720 N N . LYS A 1 222 ? -2.165 15.761 -7.355 1.00 90.50 222 LYS A N 1
ATOM 1721 C CA . LYS A 1 222 ? -2.295 17.038 -8.086 1.00 90.50 222 LYS A CA 1
ATOM 1722 C C . LYS A 1 222 ? -1.092 17.981 -7.943 1.00 90.50 222 LYS A C 1
ATOM 1724 O O . LYS A 1 222 ? -0.692 18.513 -8.970 1.00 90.50 222 LYS A O 1
ATOM 1729 N N . PRO A 1 223 ? -0.500 18.185 -6.745 1.00 90.69 223 PRO A N 1
ATOM 1730 C CA . PRO A 1 223 ? 0.611 19.125 -6.583 1.00 90.69 223 PRO A CA 1
ATOM 1731 C C . PRO A 1 223 ? 1.875 18.783 -7.380 1.00 90.69 223 PRO A C 1
ATOM 1733 O O . PRO A 1 223 ? 2.676 19.671 -7.620 1.00 90.69 223 PRO A O 1
ATOM 1736 N N . ILE A 1 224 ? 2.065 17.519 -7.772 1.00 87.38 224 ILE A N 1
ATOM 1737 C CA . ILE A 1 224 ? 3.260 17.054 -8.492 1.00 87.38 224 ILE A CA 1
ATOM 1738 C C . ILE A 1 224 ? 2.949 16.613 -9.932 1.00 87.38 224 ILE A C 1
ATOM 1740 O O . ILE A 1 224 ? 3.798 16.004 -10.572 1.00 87.38 224 ILE A O 1
ATOM 1744 N N . MET A 1 225 ? 1.740 16.882 -10.444 1.00 82.88 225 MET A N 1
ATOM 1745 C CA . MET A 1 225 ? 1.320 16.452 -11.791 1.00 82.88 225 MET A CA 1
ATOM 1746 C C . MET A 1 225 ? 1.995 17.224 -12.926 1.00 82.88 225 MET A C 1
ATOM 1748 O O . MET A 1 225 ? 2.089 16.702 -14.030 1.00 82.88 225 MET A O 1
ATOM 1752 N N . ASP A 1 226 ? 2.495 18.430 -12.658 1.00 83.06 226 ASP A N 1
ATOM 1753 C CA . ASP A 1 226 ? 3.204 19.238 -13.659 1.00 83.06 226 ASP A CA 1
ATOM 1754 C C . ASP A 1 226 ? 4.649 18.753 -13.893 1.00 83.06 226 ASP A C 1
ATOM 1756 O O . ASP A 1 226 ? 5.357 19.259 -14.763 1.00 83.06 226 ASP A O 1
ATOM 1760 N N . HIS A 1 227 ? 5.110 17.780 -13.103 1.00 83.75 227 HIS A N 1
ATOM 1761 C CA . HIS A 1 227 ? 6.461 17.245 -13.184 1.00 83.75 227 HIS A CA 1
ATOM 1762 C C . HIS A 1 227 ? 6.532 16.173 -14.284 1.00 83.75 227 HIS A C 1
ATOM 1764 O O . HIS A 1 227 ? 5.579 15.418 -14.468 1.00 83.75 227 HIS A O 1
ATOM 1770 N N . PRO A 1 228 ? 7.672 16.017 -14.980 1.00 81.44 228 PRO A N 1
ATOM 1771 C CA . PRO A 1 228 ? 7.794 15.136 -16.147 1.00 81.44 228 PRO A CA 1
ATOM 1772 C C . PRO A 1 228 ? 7.837 13.628 -15.814 1.00 81.44 228 PRO A C 1
ATOM 1774 O O . PRO A 1 228 ? 8.267 12.830 -16.642 1.00 81.44 228 PRO A O 1
ATOM 1777 N N . VAL A 1 229 ? 7.418 13.208 -14.614 1.00 85.69 229 VAL A N 1
ATOM 1778 C CA . VAL A 1 229 ? 7.560 11.826 -14.128 1.00 85.69 229 VAL A CA 1
ATOM 1779 C C . VAL A 1 229 ? 6.202 11.138 -14.007 1.00 85.69 229 VAL A C 1
ATOM 1781 O O . VAL A 1 229 ? 5.410 11.454 -13.120 1.00 85.69 229 VAL A O 1
ATOM 1784 N N . ASP A 1 230 ? 5.966 10.123 -14.842 1.00 90.06 230 ASP A N 1
ATOM 1785 C CA . ASP A 1 230 ? 4.754 9.298 -14.790 1.00 90.06 230 ASP A CA 1
ATOM 1786 C C . ASP A 1 230 ? 5.014 7.949 -14.092 1.00 90.06 230 ASP A C 1
ATOM 1788 O O . ASP A 1 230 ? 5.331 6.923 -14.706 1.00 90.06 230 ASP A O 1
ATOM 1792 N N . TYR A 1 231 ? 4.872 7.939 -12.762 1.00 93.88 231 TYR A N 1
ATOM 1793 C CA . TYR A 1 231 ? 4.969 6.705 -11.974 1.00 93.88 231 TYR A CA 1
ATOM 1794 C C . TYR A 1 231 ? 3.848 5.709 -12.276 1.00 93.88 231 TYR A C 1
ATOM 1796 O O . TYR A 1 231 ? 4.039 4.507 -12.070 1.00 93.88 231 TYR A O 1
ATOM 1804 N N . PHE A 1 232 ? 2.683 6.194 -12.708 1.00 94.44 232 PHE A N 1
ATOM 1805 C CA . PHE A 1 232 ? 1.513 5.364 -12.953 1.00 94.44 232 PHE A CA 1
ATOM 1806 C C . PHE A 1 232 ? 1.744 4.503 -14.193 1.00 94.44 232 PHE A C 1
ATOM 1808 O O . PHE A 1 232 ? 1.671 3.276 -14.102 1.00 94.44 232 PHE A O 1
ATOM 1815 N N . TYR A 1 233 ? 2.163 5.128 -15.296 1.00 94.00 233 TYR A N 1
ATOM 1816 C CA . TYR A 1 233 ? 2.556 4.434 -16.520 1.00 94.00 233 TYR A CA 1
ATOM 1817 C C . TYR A 1 233 ? 3.677 3.421 -16.273 1.00 94.00 233 TYR A C 1
ATOM 1819 O O . TYR A 1 233 ? 3.573 2.268 -16.693 1.00 94.00 233 TYR A O 1
ATOM 1827 N N . ARG A 1 234 ? 4.729 3.803 -15.533 1.00 93.44 234 ARG A N 1
ATOM 1828 C CA . ARG A 1 234 ? 5.842 2.886 -15.237 1.00 93.44 234 ARG A CA 1
ATOM 1829 C C . ARG A 1 234 ? 5.354 1.600 -14.578 1.00 93.44 234 ARG A C 1
ATOM 1831 O O . ARG A 1 234 ? 5.698 0.510 -15.020 1.00 93.44 234 ARG A O 1
ATOM 1838 N N . TRP A 1 235 ? 4.546 1.719 -13.526 1.00 96.56 235 TRP A N 1
ATOM 1839 C CA . TRP A 1 235 ? 4.044 0.543 -12.821 1.00 96.56 235 TRP A CA 1
ATOM 1840 C C . TRP A 1 235 ? 2.997 -0.228 -13.628 1.00 96.56 235 TRP A C 1
ATOM 1842 O O . TRP A 1 235 ? 2.878 -1.436 -13.437 1.00 96.56 235 TRP A O 1
ATOM 1852 N N . MET A 1 236 ? 2.268 0.420 -14.542 1.00 95.44 236 MET A N 1
ATOM 1853 C CA . MET A 1 236 ? 1.412 -0.287 -15.498 1.00 95.44 236 MET A CA 1
ATOM 1854 C C . MET A 1 236 ? 2.235 -1.205 -16.401 1.00 95.44 236 MET A C 1
ATOM 1856 O O . MET A 1 236 ? 1.901 -2.383 -16.518 1.00 95.44 236 MET A O 1
ATOM 1860 N N . VAL A 1 237 ? 3.321 -0.694 -16.987 1.00 95.75 237 VAL A N 1
ATOM 1861 C CA . VAL A 1 237 ? 4.234 -1.499 -17.811 1.00 95.75 237 VAL A CA 1
ATOM 1862 C C . VAL A 1 237 ? 4.836 -2.626 -16.972 1.00 95.75 237 VAL A C 1
ATOM 1864 O O . VAL A 1 237 ? 4.708 -3.792 -17.326 1.00 95.75 237 VAL A O 1
ATOM 1867 N N . GLU A 1 238 ? 5.403 -2.299 -15.814 1.00 96.75 238 GLU A N 1
ATOM 1868 C CA . GLU A 1 238 ? 6.137 -3.264 -14.992 1.00 96.75 238 GLU A CA 1
ATOM 1869 C C . GLU A 1 238 ? 5.241 -4.382 -14.431 1.00 96.75 238 GLU A C 1
ATOM 1871 O O . GLU A 1 238 ? 5.588 -5.557 -14.478 1.00 96.75 238 GLU A O 1
ATOM 1876 N N . ILE A 1 239 ? 4.059 -4.047 -13.900 1.00 96.88 239 ILE A N 1
ATOM 1877 C CA . ILE A 1 239 ? 3.221 -5.011 -13.168 1.00 96.88 239 ILE A CA 1
ATOM 1878 C C . ILE A 1 239 ? 2.132 -5.614 -14.050 1.00 96.88 239 ILE A C 1
ATOM 1880 O O . ILE A 1 239 ? 1.925 -6.832 -14.025 1.00 96.88 239 ILE A O 1
ATOM 1884 N N . LEU A 1 240 ? 1.394 -4.786 -14.796 1.00 96.06 240 LEU A N 1
ATOM 1885 C CA . LEU A 1 240 ? 0.295 -5.283 -15.626 1.00 96.06 240 LEU A CA 1
ATOM 1886 C C . LEU A 1 240 ? 0.831 -5.871 -16.925 1.00 96.06 240 LEU A C 1
ATOM 1888 O O . LEU A 1 240 ? 0.371 -6.940 -17.319 1.00 96.06 240 LEU A O 1
ATOM 1892 N N . ALA A 1 241 ? 1.831 -5.235 -17.532 1.00 95.19 241 ALA A N 1
ATOM 1893 C CA . ALA A 1 241 ? 2.395 -5.642 -18.815 1.00 95.19 241 ALA A CA 1
ATOM 1894 C C . ALA A 1 241 ? 3.657 -6.524 -18.707 1.00 95.19 241 ALA A C 1
ATOM 1896 O O . ALA A 1 241 ? 4.164 -6.969 -19.729 1.00 95.19 241 ALA A O 1
ATOM 1897 N N . ASP A 1 242 ? 4.130 -6.831 -17.491 1.00 93.94 242 ASP A N 1
ATOM 1898 C CA . ASP A 1 242 ? 5.340 -7.648 -17.256 1.00 93.94 242 ASP A CA 1
ATOM 1899 C C . ASP A 1 242 ? 6.607 -7.069 -17.915 1.00 93.94 242 ASP A C 1
ATOM 1901 O O . ASP A 1 242 ? 7.476 -7.796 -18.387 1.00 93.94 242 ASP A O 1
ATOM 1905 N N . GLY A 1 243 ? 6.689 -5.739 -17.986 1.00 93.00 243 GLY A N 1
ATOM 1906 C CA . GLY A 1 243 ? 7.783 -5.015 -18.633 1.00 93.00 243 GLY A CA 1
ATOM 1907 C C . GLY A 1 243 ? 7.570 -4.754 -20.131 1.00 93.00 243 GLY A C 1
ATOM 1908 O O . GLY A 1 243 ? 8.268 -3.915 -20.700 1.00 93.00 243 GLY A O 1
ATOM 1909 N N . ASP A 1 244 ? 6.587 -5.390 -20.780 1.00 92.00 244 ASP A N 1
ATOM 1910 C CA . ASP A 1 244 ? 6.303 -5.177 -22.205 1.00 92.00 244 ASP A CA 1
ATOM 1911 C C . ASP A 1 244 ? 5.317 -4.019 -22.427 1.00 92.00 244 ASP A C 1
ATOM 1913 O O . ASP A 1 244 ? 4.099 -4.170 -22.329 1.00 92.00 244 ASP A O 1
ATOM 1917 N N . ALA A 1 245 ? 5.832 -2.845 -22.799 1.00 91.12 245 ALA A N 1
ATOM 1918 C CA . ALA A 1 245 ? 4.999 -1.679 -23.095 1.00 91.12 245 ALA A CA 1
ATOM 1919 C C . ALA A 1 245 ? 4.009 -1.913 -24.254 1.00 91.12 245 ALA A C 1
ATOM 1921 O O . ALA A 1 245 ? 2.931 -1.319 -24.258 1.00 91.12 245 ALA A O 1
ATOM 1922 N N . HIS A 1 246 ? 4.319 -2.794 -25.213 1.00 90.88 246 HIS A N 1
ATOM 1923 C CA . HIS A 1 246 ? 3.405 -3.090 -26.319 1.00 90.88 246 HIS A CA 1
ATOM 1924 C C . HIS A 1 246 ? 2.184 -3.891 -25.870 1.00 90.88 246 HIS A C 1
ATOM 1926 O O . HIS A 1 246 ? 1.138 -3.802 -26.510 1.00 90.88 246 HIS A O 1
ATOM 1932 N N . ALA A 1 247 ? 2.284 -4.633 -24.765 1.00 92.31 247 ALA A N 1
ATOM 1933 C CA . ALA A 1 247 ? 1.164 -5.377 -24.205 1.00 92.31 247 ALA A CA 1
ATOM 1934 C C . ALA A 1 247 ? 0.093 -4.468 -23.573 1.00 92.31 247 ALA A C 1
ATOM 1936 O O . ALA A 1 247 ? -1.053 -4.894 -23.418 1.00 92.31 247 ALA A O 1
ATOM 1937 N N . LEU A 1 248 ? 0.420 -3.208 -23.254 1.00 90.81 248 LEU A N 1
ATOM 1938 C CA . LEU A 1 248 ? -0.570 -2.243 -22.767 1.00 90.81 248 LEU A CA 1
ATOM 1939 C C . LEU A 1 248 ? -1.625 -1.887 -23.823 1.00 90.81 248 LEU A C 1
ATOM 1941 O O . LEU A 1 248 ? -2.778 -1.621 -23.472 1.00 90.81 248 LEU A O 1
ATOM 1945 N N . GLY A 1 249 ? -1.241 -1.912 -25.099 1.00 88.12 249 GLY A N 1
ATOM 1946 C CA . GLY A 1 249 ? -2.030 -1.353 -26.189 1.00 88.12 249 GLY A CA 1
ATOM 1947 C C . GLY A 1 249 ? -1.940 0.175 -26.220 1.00 88.12 249 GLY A C 1
ATOM 1948 O O . GLY A 1 249 ? -0.911 0.761 -25.886 1.00 88.12 249 GLY A O 1
ATOM 1949 N N . GLU A 1 250 ? -3.020 0.835 -26.634 1.00 86.06 250 GLU A N 1
ATOM 1950 C CA . GLU A 1 250 ? -3.085 2.298 -26.684 1.00 86.06 250 GLU A CA 1
ATOM 1951 C C . GLU A 1 250 ? -3.255 2.873 -25.271 1.00 86.06 250 GLU A C 1
ATOM 1953 O O . GLU A 1 250 ? -4.266 2.639 -24.603 1.00 86.06 250 GLU A O 1
ATOM 1958 N N . TYR A 1 251 ? -2.241 3.595 -24.790 1.00 81.94 251 TYR A N 1
ATOM 1959 C CA . TYR A 1 251 ? -2.292 4.262 -23.493 1.00 81.94 251 TYR A CA 1
ATOM 1960 C C . TYR A 1 251 ? -3.078 5.580 -23.617 1.00 81.94 251 TYR A C 1
ATOM 1962 O O . TYR A 1 251 ? -2.676 6.454 -24.382 1.00 81.94 251 TYR A O 1
ATOM 1970 N N . PRO A 1 252 ? -4.198 5.745 -22.890 1.00 75.56 252 PRO A N 1
ATOM 1971 C CA . PRO A 1 252 ? -5.120 6.863 -23.097 1.00 75.56 252 PRO A CA 1
ATOM 1972 C C . PRO A 1 252 ? -4.697 8.168 -22.402 1.00 75.56 252 PRO A C 1
ATOM 1974 O O . PRO A 1 252 ? -5.395 9.174 -22.534 1.00 75.56 252 PRO A O 1
ATOM 1977 N N . TYR A 1 253 ? -3.595 8.166 -21.647 1.00 78.44 253 TYR A N 1
ATOM 1978 C CA . TYR A 1 253 ? -3.111 9.333 -20.908 1.00 78.44 253 TYR A CA 1
ATOM 1979 C C . TYR A 1 253 ? -1.811 9.865 -21.516 1.00 78.44 253 TYR A C 1
ATOM 1981 O O . TYR A 1 253 ? -1.067 9.139 -22.172 1.00 78.44 253 TYR A O 1
ATOM 1989 N N . SER A 1 254 ? -1.534 11.152 -21.318 1.00 64.69 254 SER A N 1
ATOM 1990 C CA . SER A 1 254 ? -0.323 11.779 -21.842 1.00 64.69 254 SER A CA 1
ATOM 1991 C C . SER A 1 254 ? 0.909 11.221 -21.131 1.00 64.69 254 SER A C 1
ATOM 1993 O O . SER A 1 254 ? 1.225 11.653 -20.027 1.00 64.69 254 SER A O 1
ATOM 1995 N N . THR A 1 255 ? 1.641 10.303 -21.763 1.00 61.72 255 THR A N 1
ATOM 1996 C CA . THR A 1 255 ? 3.017 10.035 -21.335 1.00 61.72 255 THR A CA 1
ATOM 1997 C C . THR A 1 255 ? 3.848 11.288 -21.609 1.00 61.72 255 THR A C 1
ATOM 1999 O O . THR A 1 255 ? 3.809 11.772 -22.749 1.00 61.72 255 THR A O 1
ATOM 2002 N N . PRO A 1 256 ? 4.618 11.812 -20.638 1.00 55.00 256 PRO A N 1
ATOM 2003 C CA . PRO A 1 256 ? 5.629 12.815 -20.941 1.00 55.00 256 PRO A CA 1
ATOM 2004 C C . PRO A 1 256 ? 6.528 12.233 -22.035 1.00 55.00 256 PRO A C 1
ATOM 2006 O O . PRO A 1 256 ? 6.952 11.078 -21.946 1.00 55.00 256 PRO A O 1
ATOM 2009 N N . ALA A 1 257 ? 6.686 12.980 -23.130 1.00 46.62 257 ALA A N 1
ATOM 2010 C CA . ALA A 1 257 ? 7.291 12.477 -24.354 1.00 46.62 257 ALA A CA 1
ATOM 2011 C C . ALA A 1 257 ? 8.649 11.838 -24.041 1.00 46.62 257 ALA A C 1
ATOM 2013 O O . ALA A 1 257 ? 9.571 12.515 -23.588 1.00 46.62 257 ALA A O 1
ATOM 2014 N N . ARG A 1 258 ? 8.770 10.527 -24.285 1.00 43.47 258 ARG A N 1
ATOM 2015 C CA . ARG A 1 258 ? 10.070 9.859 -24.341 1.00 43.47 258 ARG A CA 1
ATOM 2016 C C . ARG A 1 258 ? 10.803 10.449 -25.539 1.00 43.47 258 ARG A C 1
ATOM 2018 O O . ARG A 1 258 ? 10.565 10.035 -26.672 1.00 43.47 258 ARG A O 1
ATOM 2025 N N . HIS A 1 259 ? 11.629 11.460 -25.299 1.00 35.25 259 HIS A N 1
ATOM 2026 C CA . HIS A 1 259 ? 12.618 11.877 -26.278 1.00 35.25 259 HIS A CA 1
ATOM 2027 C C . HIS A 1 259 ? 13.583 10.699 -26.456 1.00 35.25 259 HIS A C 1
ATOM 2029 O O . HIS A 1 259 ? 14.290 10.320 -25.525 1.00 35.25 259 HIS A O 1
ATOM 2035 N N . HIS A 1 260 ? 13.463 10.051 -27.616 1.00 31.91 260 HIS A N 1
ATOM 2036 C CA . HIS A 1 260 ? 14.356 9.011 -28.115 1.00 31.91 260 HIS A CA 1
ATOM 2037 C C . HIS A 1 260 ? 15.654 9.618 -28.638 1.00 31.91 260 HIS A C 1
ATOM 2039 O O . HIS A 1 260 ? 15.578 10.718 -29.234 1.00 31.91 260 HIS A O 1
#

Sequence (260 aa):
MAQELNPVEQAIARALRDNLERIKRTSDELHHAVNDVVSACASNKPTNALPPLLRAQTSAAALTATLEVLSRFVALSLQTGPRSPLEAQITDLVGRAAPEPPPARQRPGPSSPTPMGSKAVPAPKIQPPPAPSFEEEETELELVEPSAAGSDEFGEEFDINRLSPEEQELHRRANRVAKVSMQDIKMLRPEQVRLGRENRDICIRLKDDIEKAHREYDRRFKPIMDHPVDYFYRWMVEILADGDAHALGEYPYSTPARHH

Secondary structure (DSSP, 8-state):
------HHHHHHHHHHHHHHHHHHHHHHHHHHHHHHHHHHHTSS-GGGTHHHHHHHHHHHHHHHHHHHHHHHHHHHHHT-S---HHHHHHHHHHHHT---PPP---PPPPPPPPP------PPP--PPPPP----------------S-----S-S---GGGS-HHHHHHHHHHHHHHHHHHHHHHHH-HHHHHHHHHHT-HHHHTHHHHHHHHHHHHHHHGGGTTSS--HHHHHIIIIISTT-GGGG-S--S-PPP---

pLDDT: mean 77.18, std 21.77, range [31.72, 98.25]

Foldseek 3Di:
DPDPPDPLVVVLVVVLVVLVVVLVVLVVQLVVLVVQLVVQVVDPDVVSNVVSVVSNVVSVVVSVVSVVVNVVSVVVVVPPDDDDVVVVVVVVVVVVPDDDPDPDPPDPDPDDDDDDDDDDDDDDPDDDDDDDDDDDDPPPPPPPPPPPDDPDPDDDDDDLVVDDPVSNVLVVVLLVLLLVLLVVLCVVCVPLLVVLLVVLANCPSSVVSLVVSVVVSCVSNVVCVVPLDDSNLVNCCVRSNVVDNSSNPDDPDDRNDRPD